Protein AF-A0A1Y3V188-F1 (afdb_monomer_lite)

Structure (mmCIF, N/CA/C/O backbone):
data_AF-A0A1Y3V188-F1
#
_entry.id   AF-A0A1Y3V188-F1
#
loop_
_atom_site.group_PDB
_atom_site.id
_atom_site.type_symbol
_atom_site.label_atom_id
_atom_site.label_alt_id
_atom_site.label_comp_id
_atom_site.label_asym_id
_atom_site.label_entity_id
_atom_site.label_seq_id
_atom_site.pdbx_PDB_ins_code
_atom_site.Cartn_x
_atom_site.Cartn_y
_atom_site.Cartn_z
_atom_site.occupancy
_atom_site.B_iso_or_equiv
_atom_site.auth_seq_id
_atom_site.auth_comp_id
_atom_site.auth_asym_id
_atom_site.auth_atom_id
_atom_site.pdbx_PDB_model_num
ATOM 1 N N . MET A 1 1 ? -2.896 -12.702 -16.740 1.00 54.28 1 MET A N 1
ATOM 2 C CA . MET A 1 1 ? -2.096 -11.737 -15.950 1.00 54.28 1 MET A CA 1
ATOM 3 C C . MET A 1 1 ? -1.126 -11.127 -16.933 1.00 54.28 1 MET A C 1
ATOM 5 O O . MET A 1 1 ? -0.083 -11.711 -17.222 1.00 54.28 1 MET A O 1
ATOM 9 N N . ASP A 1 2 ? -1.542 -10.020 -17.538 1.00 77.00 2 ASP A N 1
ATOM 10 C CA . ASP A 1 2 ? -0.917 -9.540 -18.773 1.00 77.00 2 ASP A CA 1
ATOM 11 C C . ASP A 1 2 ? 0.013 -8.357 -18.529 1.00 77.00 2 ASP A C 1
ATOM 13 O O . ASP A 1 2 ? 0.846 -8.073 -19.388 1.00 77.00 2 ASP A O 1
ATOM 17 N N . ARG A 1 3 ? 0.005 -7.764 -17.330 1.00 89.69 3 ARG A N 1
ATOM 18 C CA . ARG A 1 3 ? 0.963 -6.728 -16.926 1.00 89.69 3 ARG A CA 1
ATOM 19 C C . ARG A 1 3 ? 2.130 -7.296 -16.122 1.00 89.69 3 ARG A C 1
ATOM 21 O O . ARG A 1 3 ? 2.149 -8.475 -15.758 1.00 89.69 3 ARG A O 1
ATOM 28 N N . ILE A 1 4 ? 3.190 -6.510 -15.987 1.00 92.00 4 ILE A N 1
ATOM 29 C CA . ILE A 1 4 ? 4.394 -6.871 -15.233 1.00 92.00 4 ILE A CA 1
ATOM 30 C C . ILE A 1 4 ? 4.111 -6.672 -13.743 1.00 92.00 4 ILE A C 1
ATOM 32 O O . ILE A 1 4 ? 3.807 -5.561 -13.313 1.00 92.00 4 ILE A O 1
ATOM 36 N N . THR A 1 5 ? 4.260 -7.733 -12.953 1.00 90.56 5 THR A N 1
ATOM 37 C CA . THR A 1 5 ? 4.014 -7.711 -11.505 1.00 90.56 5 THR A CA 1
ATOM 38 C C . THR A 1 5 ? 5.143 -8.432 -10.786 1.00 90.56 5 THR A C 1
ATOM 40 O O . THR A 1 5 ? 5.505 -9.547 -11.151 1.00 90.56 5 THR A O 1
ATOM 43 N N . PHE A 1 6 ? 5.717 -7.777 -9.780 1.00 89.19 6 PHE A N 1
ATOM 44 C CA . PHE A 1 6 ? 6.753 -8.316 -8.913 1.00 89.19 6 PHE A CA 1
ATOM 45 C C . PHE A 1 6 ? 6.119 -8.926 -7.660 1.00 89.19 6 PHE A C 1
ATOM 47 O O . PHE A 1 6 ? 5.461 -8.231 -6.881 1.00 89.19 6 PHE A O 1
ATOM 54 N N . TYR A 1 7 ? 6.360 -10.219 -7.449 1.00 83.19 7 TYR A N 1
ATOM 55 C CA . TYR A 1 7 ? 5.901 -10.958 -6.270 1.00 83.19 7 TYR A CA 1
ATOM 56 C C . TYR A 1 7 ? 7.044 -11.195 -5.283 1.00 83.19 7 TYR A C 1
ATOM 58 O O . TYR A 1 7 ? 6.990 -10.734 -4.143 1.00 83.19 7 TYR A O 1
ATOM 66 N N . SER A 1 8 ? 8.100 -11.876 -5.728 1.00 85.38 8 SER A N 1
ATOM 67 C CA . SER A 1 8 ? 9.324 -12.102 -4.961 1.00 85.38 8 SER A CA 1
ATOM 68 C C . SER A 1 8 ? 10.513 -12.342 -5.900 1.00 85.38 8 SER A C 1
ATOM 70 O O . SER A 1 8 ? 10.345 -12.495 -7.111 1.00 85.38 8 SER A O 1
ATOM 72 N N . LYS A 1 9 ? 11.730 -12.375 -5.341 1.00 83.31 9 LYS A N 1
ATOM 73 C CA . LYS A 1 9 ? 12.944 -12.705 -6.107 1.00 83.31 9 LYS A CA 1
ATOM 74 C C . LYS A 1 9 ? 13.048 -14.192 -6.461 1.00 83.31 9 LYS A C 1
ATOM 76 O O . LYS A 1 9 ? 13.712 -14.519 -7.437 1.00 83.31 9 LYS A O 1
ATOM 81 N N . ASP A 1 10 ? 12.397 -15.049 -5.680 1.00 81.81 10 ASP A N 1
ATOM 82 C CA . ASP A 1 10 ? 12.477 -16.511 -5.787 1.00 81.81 10 ASP A CA 1
ATOM 83 C C . ASP A 1 10 ? 11.309 -17.100 -6.596 1.00 81.81 10 ASP A C 1
ATOM 85 O O . ASP A 1 10 ? 11.173 -18.316 -6.719 1.00 81.81 10 ASP A O 1
ATOM 89 N N . ASP A 1 11 ? 10.439 -16.243 -7.135 1.00 83.94 11 ASP A N 1
ATOM 90 C CA . ASP A 1 11 ? 9.281 -16.662 -7.911 1.00 83.94 11 ASP A CA 1
ATOM 91 C C . ASP A 1 11 ? 9.708 -17.250 -9.268 1.00 83.94 11 ASP A C 1
ATOM 93 O O . ASP A 1 11 ? 10.498 -16.666 -10.017 1.00 83.94 11 ASP A O 1
ATOM 97 N N . LEU A 1 12 ? 9.137 -18.402 -9.622 1.00 85.56 12 LEU A N 1
ATOM 98 C CA . LEU A 1 12 ? 9.406 -19.102 -10.878 1.00 85.56 12 LEU A CA 1
ATOM 99 C C . LEU A 1 12 ? 9.040 -18.256 -12.110 1.00 85.56 12 LEU A C 1
ATOM 101 O O . LEU A 1 12 ? 9.574 -18.487 -13.197 1.00 85.56 12 LEU A O 1
ATOM 105 N N . ILE A 1 13 ? 8.172 -17.248 -11.959 1.00 87.69 13 ILE A N 1
ATOM 106 C CA . ILE A 1 13 ? 7.767 -16.361 -13.057 1.00 87.69 13 ILE A CA 1
ATOM 107 C C . ILE A 1 13 ? 8.788 -15.255 -13.380 1.00 87.69 13 ILE A C 1
ATOM 109 O O . ILE A 1 13 ? 8.639 -14.567 -14.394 1.00 87.69 13 ILE A O 1
ATOM 113 N N . VAL A 1 14 ? 9.841 -15.073 -12.569 1.00 89.19 14 VAL A N 1
ATOM 114 C CA . VAL A 1 14 ? 10.821 -13.979 -12.729 1.00 89.19 14 VAL A CA 1
ATOM 115 C C . VAL A 1 14 ? 11.403 -13.931 -14.144 1.00 89.19 14 VAL A C 1
ATOM 117 O O . VAL A 1 14 ? 11.420 -12.863 -14.754 1.00 89.19 14 VAL A O 1
ATOM 120 N N . GLY A 1 15 ? 11.816 -15.071 -14.708 1.00 88.50 15 GLY A N 1
ATOM 121 C CA . GLY A 1 15 ? 12.370 -15.127 -16.067 1.00 88.50 15 GLY A CA 1
ATOM 122 C C . GLY A 1 15 ? 11.381 -14.667 -17.146 1.00 88.50 15 GLY A C 1
ATOM 123 O O . GLY A 1 15 ? 11.743 -13.884 -18.026 1.00 88.50 15 GLY A O 1
ATOM 124 N N . TYR A 1 16 ? 10.116 -15.089 -17.043 1.00 90.81 16 TYR A N 1
ATOM 125 C CA . TYR A 1 16 ? 9.043 -14.669 -17.951 1.00 90.81 16 TYR A CA 1
ATOM 126 C C . TYR A 1 16 ? 8.776 -13.160 -17.851 1.00 90.81 16 TYR A C 1
ATOM 128 O O . TYR A 1 16 ? 8.704 -12.467 -18.870 1.00 90.81 16 TYR A O 1
ATOM 136 N N . MET A 1 17 ? 8.707 -12.624 -16.627 1.00 93.56 17 MET A N 1
ATOM 137 C CA . MET A 1 17 ? 8.511 -11.189 -16.401 1.00 93.56 17 MET A CA 1
ATOM 138 C C . MET A 1 17 ? 9.687 -10.357 -16.915 1.00 93.56 17 MET A C 1
ATOM 140 O O . MET A 1 17 ? 9.464 -9.318 -17.530 1.00 93.56 17 MET A O 1
ATOM 144 N N . LEU A 1 18 ? 10.929 -10.822 -16.758 1.00 93.19 18 LEU A N 1
ATOM 145 C CA . LEU A 1 18 ? 12.109 -10.146 -17.303 1.00 93.19 18 LEU A CA 1
ATOM 146 C C . LEU A 1 18 ? 12.084 -10.055 -18.840 1.00 93.19 18 LEU A C 1
ATOM 148 O O . LEU A 1 18 ? 12.455 -9.020 -19.397 1.00 93.19 18 LEU A O 1
ATOM 152 N N . GLY A 1 19 ? 11.574 -11.080 -19.530 1.00 92.12 19 GLY A N 1
ATOM 153 C CA . GLY A 1 19 ? 11.326 -11.017 -20.976 1.00 92.12 19 GLY A CA 1
ATOM 154 C C . GLY A 1 19 ? 10.315 -9.927 -21.356 1.00 92.12 19 GLY A C 1
ATOM 155 O O . GLY A 1 19 ? 10.551 -9.138 -22.276 1.00 92.12 19 GLY A O 1
ATOM 156 N N . LYS A 1 20 ? 9.214 -9.810 -20.602 1.00 93.25 20 LYS A N 1
ATOM 157 C CA . LYS A 1 20 ? 8.217 -8.740 -20.794 1.00 93.25 20 LYS A CA 1
ATOM 158 C C . LYS A 1 20 ? 8.778 -7.353 -20.487 1.00 93.25 20 LYS A C 1
ATOM 160 O O . LYS A 1 20 ? 8.480 -6.399 -21.210 1.00 93.25 20 LYS A O 1
ATOM 165 N N . ILE A 1 21 ? 9.607 -7.239 -19.450 1.00 93.19 21 ILE A N 1
ATOM 166 C CA . ILE A 1 21 ? 10.324 -6.006 -19.108 1.00 93.19 21 ILE A CA 1
ATOM 167 C C . ILE A 1 21 ? 11.181 -5.563 -20.292 1.00 93.19 21 ILE A C 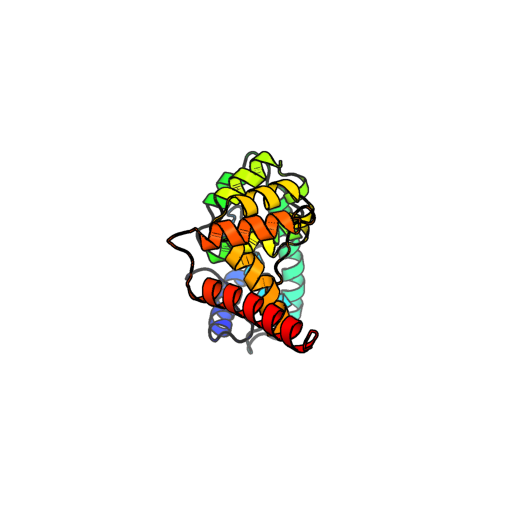1
ATOM 169 O O . ILE A 1 21 ? 11.115 -4.398 -20.679 1.00 93.19 21 ILE A O 1
ATOM 173 N N . GLU A 1 22 ? 11.936 -6.476 -20.910 1.00 92.00 22 GLU A N 1
ATOM 174 C CA . GLU A 1 22 ? 12.749 -6.150 -22.083 1.00 92.00 22 GLU A CA 1
ATOM 175 C C . GLU A 1 22 ? 11.901 -5.577 -23.227 1.00 92.00 22 GLU A C 1
ATOM 177 O O . GLU A 1 22 ? 12.209 -4.511 -23.768 1.00 92.00 22 GLU A O 1
ATOM 182 N N . ALA A 1 23 ? 10.807 -6.262 -23.573 1.00 90.69 23 ALA A N 1
ATOM 183 C CA . ALA A 1 23 ? 9.905 -5.845 -24.642 1.00 90.69 23 ALA A CA 1
ATOM 184 C C . ALA A 1 23 ? 9.264 -4.476 -24.361 1.00 90.69 23 ALA A C 1
ATOM 186 O O . ALA A 1 23 ? 9.149 -3.644 -25.263 1.00 90.69 23 ALA A O 1
ATOM 187 N N . THR A 1 24 ? 8.892 -4.223 -23.105 1.00 90.88 24 THR A N 1
ATOM 188 C CA . THR A 1 24 ? 8.295 -2.956 -22.665 1.00 90.88 24 THR A CA 1
ATOM 189 C C . THR A 1 24 ? 9.318 -1.825 -22.716 1.00 90.88 24 THR A C 1
ATOM 191 O O . THR A 1 24 ? 9.056 -0.765 -23.279 1.00 90.88 24 THR A O 1
ATOM 194 N N . LEU A 1 25 ? 10.533 -2.056 -22.213 1.00 88.25 25 LEU A N 1
ATOM 195 C CA . LEU A 1 25 ? 11.589 -1.045 -22.189 1.00 88.25 25 LEU A CA 1
ATOM 196 C C . LEU A 1 25 ? 12.129 -0.686 -23.575 1.00 88.25 25 LEU A C 1
ATOM 198 O O . LEU A 1 25 ? 12.603 0.442 -23.727 1.00 88.25 25 LEU A O 1
ATOM 202 N N . LYS A 1 26 ? 12.049 -1.596 -24.556 1.00 86.81 26 LYS A N 1
ATOM 203 C CA . LYS A 1 26 ? 12.354 -1.325 -25.974 1.00 86.81 26 LYS A CA 1
ATOM 204 C C . LYS A 1 26 ? 11.361 -0.345 -26.608 1.00 86.81 26 LYS A C 1
ATOM 206 O O . LYS A 1 26 ? 11.758 0.440 -27.459 1.00 86.81 26 LYS A O 1
ATOM 211 N N . LYS A 1 27 ? 10.093 -0.382 -26.187 1.00 86.00 27 LYS A N 1
ATOM 212 C CA . LYS A 1 27 ? 9.026 0.514 -26.671 1.00 86.00 27 LYS A CA 1
ATOM 213 C C . LYS A 1 27 ? 8.898 1.797 -25.850 1.00 86.00 27 LYS A C 1
ATOM 215 O O . LYS A 1 27 ? 8.326 2.769 -26.326 1.00 86.00 27 LYS A O 1
ATOM 220 N N . PHE A 1 28 ? 9.399 1.792 -24.616 1.00 85.88 28 PHE A N 1
ATOM 221 C CA . PHE A 1 28 ? 9.274 2.920 -23.704 1.00 85.88 28 PHE A CA 1
ATOM 222 C C . PHE A 1 28 ? 10.132 4.110 -24.142 1.00 85.88 28 PHE A C 1
ATOM 224 O O . PHE A 1 28 ? 11.368 4.061 -24.045 1.00 85.88 28 PHE A O 1
ATOM 231 N N . ASP A 1 29 ? 9.449 5.190 -24.516 1.00 83.56 29 ASP A N 1
ATOM 232 C CA . ASP A 1 29 ? 10.009 6.515 -24.745 1.00 83.56 29 ASP A CA 1
ATOM 233 C C . ASP A 1 29 ? 9.771 7.408 -23.520 1.00 83.56 29 ASP A C 1
ATOM 235 O O . ASP A 1 29 ? 8.654 7.563 -23.036 1.00 83.56 29 ASP A O 1
ATOM 239 N N . ILE A 1 30 ? 10.844 8.020 -23.024 1.00 76.88 30 ILE A N 1
ATOM 240 C CA . ILE A 1 30 ? 10.794 8.914 -21.868 1.00 76.88 30 ILE A CA 1
ATOM 241 C C . ILE A 1 30 ? 10.090 10.244 -22.171 1.00 76.88 30 ILE A C 1
ATOM 243 O O . ILE A 1 30 ? 9.612 10.905 -21.252 1.00 76.88 30 ILE A O 1
ATOM 247 N N . HIS A 1 31 ? 10.039 10.647 -23.441 1.00 78.12 31 HIS A N 1
ATOM 248 C CA . HIS A 1 31 ? 9.377 11.876 -23.869 1.00 78.12 31 HIS A CA 1
ATOM 249 C C . HIS A 1 31 ? 7.869 11.693 -24.063 1.00 78.12 31 HIS A C 1
ATOM 251 O O . HIS A 1 31 ? 7.141 12.682 -24.113 1.00 78.12 31 HIS A O 1
ATOM 257 N N . ASN A 1 32 ? 7.395 10.445 -24.102 1.00 83.50 32 ASN A N 1
ATOM 258 C CA . ASN A 1 32 ? 5.986 10.094 -24.204 1.00 83.50 32 ASN A CA 1
ATOM 259 C C . ASN A 1 32 ? 5.529 9.370 -22.929 1.00 83.50 32 ASN A C 1
ATOM 261 O O . ASN A 1 32 ? 5.405 8.146 -22.881 1.00 83.50 32 ASN A O 1
ATOM 265 N N . VAL A 1 33 ? 5.355 10.148 -21.861 1.00 83.31 33 VAL A N 1
ATOM 266 C CA . VAL A 1 33 ? 5.005 9.630 -20.534 1.00 83.31 33 VAL A CA 1
ATOM 267 C C . VAL A 1 33 ? 3.555 9.122 -20.515 1.00 83.31 33 VAL A C 1
ATOM 269 O O . VAL A 1 33 ? 2.664 9.863 -20.932 1.00 83.31 33 VAL A O 1
ATOM 272 N N . PRO A 1 34 ? 3.288 7.911 -19.986 1.00 85.69 34 PRO A N 1
ATOM 273 C CA . PRO A 1 34 ? 1.925 7.406 -19.848 1.00 85.69 34 PRO A CA 1
ATOM 274 C C . PRO A 1 34 ? 1.054 8.294 -18.954 1.00 85.69 34 PRO A C 1
ATOM 276 O O . PRO A 1 34 ? 1.512 8.818 -17.939 1.00 85.69 34 PRO A O 1
ATOM 279 N N . THR A 1 35 ? -0.225 8.413 -19.303 1.00 88.81 35 THR A N 1
ATOM 280 C CA . THR A 1 35 ? -1.246 9.073 -18.472 1.00 88.81 35 THR A CA 1
ATOM 281 C C . THR A 1 35 ? -2.150 8.075 -17.747 1.00 88.81 35 THR A C 1
ATOM 283 O O . THR A 1 35 ? -2.878 8.463 -16.834 1.00 88.81 35 THR A O 1
ATOM 286 N N . ASP A 1 36 ? -2.100 6.793 -18.116 1.00 94.31 36 ASP A N 1
ATOM 287 C CA . ASP A 1 36 ? -2.843 5.730 -17.444 1.00 94.31 36 ASP A CA 1
ATOM 288 C C . ASP A 1 36 ? -2.120 5.269 -16.169 1.00 94.31 36 ASP A C 1
ATOM 290 O O . ASP A 1 36 ? -0.924 4.971 -16.169 1.00 94.31 36 ASP A O 1
ATOM 294 N N . ILE A 1 37 ? -2.858 5.181 -15.060 1.00 96.50 37 ILE A N 1
ATOM 295 C CA . ILE A 1 37 ? -2.290 4.803 -13.761 1.00 96.50 37 ILE A CA 1
ATOM 296 C C . ILE A 1 37 ? -1.778 3.359 -13.724 1.00 96.50 37 ILE A C 1
ATOM 298 O O . ILE A 1 37 ? -0.811 3.086 -13.012 1.00 96.50 37 ILE A O 1
ATOM 302 N N . ASN A 1 38 ? -2.382 2.434 -14.474 1.00 96.25 38 ASN A N 1
ATOM 303 C CA . ASN A 1 38 ? -1.909 1.053 -14.529 1.00 96.25 38 ASN A CA 1
ATOM 304 C C . ASN A 1 38 ? -0.539 1.002 -15.208 1.00 96.25 38 ASN A C 1
ATOM 306 O O . ASN A 1 38 ? 0.345 0.317 -14.706 1.00 96.25 38 ASN A O 1
ATOM 310 N N . ASP A 1 39 ? -0.325 1.784 -16.268 1.00 94.75 39 ASP A N 1
ATOM 311 C CA . ASP A 1 39 ? 0.978 1.874 -16.938 1.00 94.75 39 ASP A CA 1
ATOM 312 C C . ASP A 1 39 ? 2.037 2.506 -16.018 1.00 94.75 39 ASP A C 1
ATOM 314 O O . ASP A 1 39 ? 3.176 2.042 -15.956 1.00 94.75 39 ASP A O 1
ATOM 318 N N . ILE A 1 40 ? 1.670 3.526 -15.233 1.00 96.31 40 ILE A N 1
ATOM 319 C CA . ILE A 1 40 ? 2.572 4.125 -14.234 1.00 96.31 40 ILE A CA 1
ATOM 320 C C . ILE A 1 40 ? 2.939 3.122 -13.131 1.00 96.31 40 ILE A C 1
ATOM 322 O O . ILE A 1 40 ? 4.104 3.041 -12.727 1.00 96.31 40 ILE A O 1
ATOM 326 N N . ILE A 1 41 ? 1.970 2.347 -12.638 1.00 97.00 41 ILE A N 1
ATOM 327 C CA . ILE A 1 41 ? 2.221 1.292 -11.651 1.00 97.00 41 ILE A CA 1
ATOM 328 C C . ILE A 1 41 ? 3.084 0.181 -12.265 1.00 97.00 41 ILE A C 1
ATOM 330 O O . ILE A 1 41 ? 4.009 -0.299 -11.612 1.00 97.00 41 ILE A O 1
ATOM 334 N N . GLU A 1 42 ? 2.856 -0.181 -13.525 1.00 95.62 42 GLU A N 1
ATOM 335 C CA . GLU A 1 42 ? 3.660 -1.168 -14.244 1.00 95.62 42 GLU A CA 1
ATOM 336 C C . GLU A 1 42 ? 5.118 -0.711 -14.385 1.00 95.62 42 GLU A C 1
ATOM 338 O O . GLU A 1 42 ? 6.037 -1.472 -14.082 1.00 95.62 42 GLU A O 1
ATOM 343 N N . LEU A 1 43 ? 5.363 0.561 -14.720 1.00 95.56 43 LEU A N 1
ATOM 344 C CA . LEU A 1 43 ? 6.714 1.136 -14.710 1.00 95.56 43 LEU A CA 1
ATOM 345 C C . LEU A 1 43 ? 7.386 1.019 -13.338 1.00 95.56 43 LEU A C 1
ATOM 347 O O . LEU A 1 43 ? 8.594 0.774 -13.253 1.00 95.56 43 LEU A O 1
ATOM 351 N N . TYR A 1 44 ? 6.620 1.175 -12.258 1.00 96.88 44 TYR A N 1
ATOM 352 C CA . TYR A 1 44 ? 7.142 0.954 -10.918 1.00 96.88 44 TYR A CA 1
ATOM 353 C C . TYR A 1 44 ? 7.493 -0.519 -10.677 1.00 96.88 44 TYR A C 1
ATOM 355 O O . TYR A 1 44 ? 8.567 -0.794 -10.150 1.00 96.88 44 TYR A O 1
ATOM 363 N N . GLN A 1 45 ? 6.663 -1.466 -11.120 1.00 95.69 45 GLN A N 1
ATOM 364 C CA . GLN A 1 45 ? 6.980 -2.896 -11.038 1.00 95.69 45 GLN A CA 1
ATOM 365 C C . GLN A 1 45 ? 8.280 -3.224 -11.781 1.00 95.69 45 GLN A C 1
ATOM 367 O O . GLN A 1 45 ? 9.165 -3.863 -11.217 1.00 95.69 45 GLN A O 1
ATOM 372 N N . ILE A 1 46 ? 8.465 -2.693 -12.994 1.00 95.00 46 ILE A N 1
ATOM 373 C CA . ILE A 1 46 ? 9.727 -2.807 -13.744 1.00 95.00 46 ILE A CA 1
ATOM 374 C C . ILE A 1 46 ? 10.907 -2.280 -12.917 1.00 95.00 46 ILE A C 1
ATOM 376 O O . ILE A 1 46 ? 11.954 -2.925 -12.828 1.00 95.00 46 ILE A O 1
ATOM 380 N N . LYS A 1 47 ? 10.743 -1.109 -12.291 1.00 95.38 47 LYS A N 1
ATOM 381 C CA . LYS A 1 47 ? 11.771 -0.517 -11.433 1.00 95.38 47 LYS A CA 1
ATOM 382 C C . LYS A 1 47 ? 12.136 -1.443 -10.268 1.00 95.38 47 LYS A C 1
ATOM 384 O O . LYS A 1 47 ? 13.321 -1.578 -9.979 1.00 95.38 47 LYS A O 1
ATOM 389 N N . VAL A 1 48 ? 11.158 -2.098 -9.637 1.00 94.94 48 VAL A N 1
ATOM 390 C CA . VAL A 1 48 ? 11.394 -3.038 -8.527 1.00 94.94 48 VAL A CA 1
ATOM 391 C C . VAL A 1 48 ? 12.282 -4.209 -8.965 1.00 94.94 48 VAL A C 1
ATOM 393 O O . VAL A 1 48 ? 13.222 -4.541 -8.247 1.00 94.94 48 VAL A O 1
ATOM 396 N N . TYR A 1 49 ? 12.072 -4.776 -10.159 1.00 95.06 49 TYR A N 1
ATOM 397 C CA . TYR A 1 49 ? 12.964 -5.811 -10.709 1.00 95.06 49 TYR A CA 1
ATOM 398 C C . TYR A 1 49 ? 14.406 -5.310 -10.882 1.00 95.06 49 TYR A C 1
ATOM 400 O O . TYR A 1 49 ? 15.351 -5.994 -10.489 1.00 95.06 49 TYR A O 1
ATOM 408 N N . ILE A 1 50 ? 14.577 -4.104 -11.436 1.00 93.62 50 ILE A N 1
ATOM 409 C CA . ILE A 1 50 ? 15.904 -3.511 -11.670 1.00 93.62 50 ILE A CA 1
ATOM 410 C C . ILE A 1 50 ? 16.611 -3.210 -10.339 1.00 93.62 50 ILE A C 1
ATOM 412 O O . ILE A 1 50 ? 17.790 -3.522 -10.183 1.00 93.62 50 ILE A O 1
ATOM 416 N N . ASP A 1 51 ? 15.904 -2.633 -9.365 1.00 93.25 51 ASP A N 1
ATOM 417 C CA . ASP A 1 51 ? 16.444 -2.343 -8.030 1.00 93.25 51 ASP A CA 1
ATOM 418 C C . ASP A 1 51 ? 16.810 -3.621 -7.260 1.00 93.25 51 ASP A C 1
ATOM 420 O O . ASP A 1 51 ? 17.718 -3.613 -6.431 1.00 93.25 51 ASP A O 1
ATOM 424 N N . ALA A 1 52 ? 16.102 -4.722 -7.526 1.00 92.81 52 ALA A N 1
ATOM 425 C CA . ALA A 1 52 ? 16.364 -6.029 -6.940 1.00 92.81 52 ALA A CA 1
ATOM 426 C C . ALA A 1 52 ? 17.579 -6.752 -7.550 1.00 92.81 52 ALA A C 1
ATOM 428 O O . ALA A 1 52 ? 17.900 -7.844 -7.069 1.00 92.81 52 ALA A O 1
ATOM 429 N N . ASP A 1 53 ? 18.232 -6.148 -8.552 1.00 92.81 53 ASP A N 1
ATOM 430 C CA . ASP A 1 53 ? 19.315 -6.709 -9.363 1.00 92.81 53 ASP A CA 1
ATOM 431 C C . ASP A 1 53 ? 18.929 -8.000 -10.113 1.00 92.81 53 ASP A C 1
ATOM 433 O O . ASP A 1 53 ? 19.750 -8.894 -10.322 1.00 92.81 53 ASP A O 1
ATOM 437 N N . LEU A 1 54 ? 17.668 -8.082 -10.556 1.00 92.69 54 LEU A N 1
ATOM 438 C CA . LEU A 1 54 ? 17.163 -9.179 -11.382 1.00 92.69 54 LEU A CA 1
ATOM 439 C C . LEU A 1 54 ? 17.324 -8.849 -12.868 1.00 92.69 54 LEU A C 1
ATOM 441 O O . LEU A 1 54 ? 16.798 -7.849 -13.358 1.00 92.69 54 LEU A O 1
ATOM 445 N N . TYR A 1 55 ? 18.032 -9.712 -13.596 1.00 92.19 55 TYR A N 1
ATOM 446 C CA . TYR A 1 55 ? 18.388 -9.489 -14.996 1.00 92.19 55 TYR A CA 1
ATOM 447 C C . TYR A 1 55 ? 18.330 -10.786 -15.800 1.00 92.19 55 TYR A C 1
ATOM 449 O O . TYR A 1 55 ? 18.604 -11.864 -15.270 1.00 92.19 55 TYR A O 1
ATOM 457 N N . LEU A 1 56 ? 18.030 -10.683 -17.100 1.00 91.88 56 LEU A N 1
ATOM 458 C CA . LEU A 1 56 ? 18.202 -11.818 -18.006 1.00 91.88 56 LEU A CA 1
ATOM 459 C C . LEU A 1 56 ? 19.694 -12.171 -18.127 1.00 91.88 56 LEU A C 1
ATOM 461 O O . LEU A 1 56 ? 20.528 -11.261 -18.193 1.00 91.88 56 LEU A O 1
ATOM 465 N N . PRO A 1 57 ? 20.049 -13.464 -18.244 1.00 89.88 57 PRO A N 1
ATOM 466 C CA . PRO A 1 57 ? 21.430 -13.877 -18.496 1.00 89.88 57 PRO A CA 1
ATOM 467 C C . PRO A 1 57 ? 22.034 -13.239 -19.756 1.00 89.88 57 PRO A C 1
ATOM 469 O O . PRO A 1 57 ? 23.231 -12.976 -19.797 1.00 89.88 57 PRO A O 1
ATOM 472 N N . SER A 1 58 ? 21.200 -12.937 -20.757 1.00 91.38 58 SER A N 1
ATOM 473 C CA . SER A 1 58 ? 21.592 -12.283 -22.011 1.00 91.38 58 SER A CA 1
ATOM 474 C C . SER A 1 58 ? 21.949 -10.798 -21.868 1.00 91.38 58 SER A C 1
ATOM 476 O O . SER A 1 58 ? 22.537 -10.225 -22.783 1.00 91.38 58 SER A O 1
ATOM 478 N N . TRP A 1 59 ? 21.604 -10.142 -20.756 1.00 92.50 59 TRP A N 1
ATOM 479 C CA . TRP A 1 59 ? 21.878 -8.716 -20.573 1.00 92.50 59 TRP A CA 1
ATOM 480 C C . TRP A 1 59 ? 23.324 -8.477 -20.147 1.00 92.50 59 TRP A C 1
ATOM 482 O O . TRP A 1 59 ? 23.731 -8.869 -19.047 1.00 92.50 59 TRP A O 1
ATOM 492 N N . SER A 1 60 ? 24.069 -7.763 -20.996 1.00 94.06 60 SER A N 1
ATOM 493 C CA . SER A 1 60 ? 25.444 -7.330 -20.728 1.00 94.06 60 SER A CA 1
ATOM 494 C C . SER A 1 60 ? 25.533 -6.382 -19.528 1.00 94.06 60 SER A C 1
ATOM 496 O O . SER A 1 60 ? 24.555 -5.732 -19.151 1.00 94.06 60 SER A O 1
ATOM 498 N N . GLU A 1 61 ? 26.722 -6.242 -18.938 1.00 93.75 61 GLU A N 1
ATOM 499 C CA . GLU A 1 61 ? 26.943 -5.282 -17.848 1.00 93.75 61 GLU A CA 1
ATOM 500 C C . GLU A 1 61 ? 26.599 -3.842 -18.244 1.00 93.75 61 GLU A C 1
ATOM 502 O O . GLU A 1 61 ? 26.018 -3.101 -17.451 1.00 93.75 61 GLU A O 1
ATOM 507 N N . GLU A 1 62 ? 26.921 -3.446 -19.476 1.00 94.12 62 GLU A N 1
ATOM 508 C CA . GLU A 1 62 ? 26.566 -2.134 -20.018 1.00 94.12 62 GLU A CA 1
ATOM 509 C C . GLU A 1 62 ? 25.045 -1.946 -20.071 1.00 94.12 62 GLU A C 1
ATOM 511 O O . GLU A 1 62 ? 24.525 -0.926 -19.614 1.00 94.12 62 GLU A O 1
ATOM 516 N N . THR A 1 63 ? 24.314 -2.971 -20.522 1.00 92.50 63 THR A N 1
ATOM 517 C CA . THR A 1 63 ? 22.844 -2.972 -20.521 1.00 92.50 63 THR A CA 1
ATOM 518 C C . THR A 1 63 ? 22.310 -2.776 -19.105 1.00 92.50 63 THR A C 1
ATOM 520 O O . THR A 1 63 ? 21.480 -1.898 -18.873 1.00 92.50 63 THR A O 1
ATOM 523 N N . ARG A 1 64 ? 22.831 -3.524 -18.125 1.00 93.44 64 ARG A N 1
ATOM 524 C CA . ARG A 1 64 ? 22.420 -3.412 -16.714 1.00 93.44 64 ARG A CA 1
ATOM 525 C C . ARG A 1 64 ? 22.698 -2.016 -16.146 1.00 93.44 64 ARG A C 1
ATOM 527 O O . ARG A 1 64 ? 21.840 -1.449 -15.469 1.00 93.44 64 ARG A O 1
ATOM 534 N N . LYS A 1 65 ? 23.854 -1.416 -16.458 1.00 93.44 65 LYS A N 1
ATOM 535 C CA . LYS A 1 65 ? 24.184 -0.031 -16.066 1.00 93.44 65 LYS A CA 1
ATOM 536 C C . LYS A 1 65 ? 23.189 0.971 -16.661 1.00 93.44 65 LYS A C 1
ATOM 538 O O . LYS A 1 65 ? 22.653 1.806 -15.929 1.00 93.44 65 LYS A O 1
ATOM 543 N N . ASN A 1 66 ? 22.874 0.844 -17.950 1.00 91.19 66 ASN A N 1
ATOM 544 C CA . ASN A 1 66 ? 21.894 1.694 -18.629 1.00 91.19 66 ASN A CA 1
ATOM 545 C C . ASN A 1 66 ? 20.484 1.539 -18.037 1.00 91.19 66 ASN A C 1
ATOM 547 O O . ASN A 1 66 ? 19.786 2.536 -17.834 1.00 91.19 66 ASN A O 1
ATOM 551 N N . LEU A 1 67 ? 20.084 0.317 -17.675 1.00 92.12 67 LEU A N 1
ATOM 552 C CA . LEU A 1 67 ? 18.815 0.047 -16.996 1.00 92.12 67 LEU A CA 1
ATOM 553 C C . LEU A 1 67 ? 18.733 0.725 -15.627 1.00 92.12 67 LEU A C 1
ATOM 555 O O . LEU A 1 67 ? 17.717 1.351 -15.332 1.00 92.12 67 LEU A O 1
ATOM 559 N N . LYS A 1 68 ? 19.803 0.699 -14.821 1.00 92.81 68 LYS A N 1
ATOM 560 C CA . LYS A 1 68 ? 19.842 1.425 -13.537 1.00 92.81 68 LYS A CA 1
ATOM 561 C C . LYS A 1 68 ? 19.691 2.938 -13.719 1.00 92.81 68 LYS A C 1
ATOM 563 O O . LYS A 1 68 ? 19.016 3.592 -12.924 1.00 92.81 68 LYS A O 1
ATOM 568 N N . ILE A 1 69 ? 20.274 3.513 -14.773 1.00 91.81 69 ILE A N 1
ATOM 569 C CA . ILE A 1 69 ? 20.081 4.935 -15.110 1.00 91.81 69 ILE A CA 1
ATOM 570 C C . ILE A 1 69 ? 18.623 5.191 -15.523 1.00 91.81 69 ILE A C 1
ATOM 572 O O . ILE A 1 69 ? 18.004 6.143 -15.042 1.00 91.81 69 ILE A O 1
ATOM 576 N N . LYS A 1 70 ? 18.047 4.324 -16.367 1.00 90.75 70 LYS A N 1
ATOM 577 C CA . LYS A 1 70 ? 16.647 4.413 -16.811 1.00 90.75 70 LYS A CA 1
ATOM 578 C C . LYS A 1 70 ? 15.668 4.282 -15.636 1.00 90.75 70 LYS A C 1
ATOM 580 O O . LYS A 1 70 ? 14.730 5.068 -15.557 1.00 90.75 70 LYS A O 1
ATOM 585 N N . ALA A 1 71 ? 15.935 3.401 -14.672 1.00 92.38 71 ALA A N 1
ATOM 586 C CA . ALA A 1 71 ? 15.142 3.225 -13.453 1.00 92.38 71 ALA A CA 1
ATOM 587 C C . ALA A 1 71 ? 15.046 4.507 -12.603 1.00 92.38 71 ALA A C 1
ATOM 589 O O . ALA A 1 71 ? 13.985 4.807 -12.053 1.00 92.38 71 ALA A O 1
ATOM 590 N N . LYS A 1 72 ? 16.119 5.311 -12.534 1.00 92.81 72 LYS A N 1
ATOM 591 C CA . LYS A 1 72 ? 16.078 6.627 -11.865 1.00 92.81 72 LYS A CA 1
ATOM 592 C C . LYS A 1 72 ? 15.147 7.601 -12.587 1.00 92.81 72 LYS A C 1
ATOM 594 O O . LYS A 1 72 ? 14.385 8.308 -11.939 1.00 92.81 72 LYS A O 1
ATOM 599 N N . LYS A 1 73 ? 15.177 7.614 -13.920 1.00 92.38 73 LYS A N 1
ATOM 600 C CA . LYS A 1 73 ? 14.295 8.467 -14.729 1.00 92.38 73 LYS A CA 1
ATOM 601 C C . LYS A 1 73 ? 12.827 8.030 -14.638 1.00 92.38 73 LYS A C 1
ATOM 603 O O . LYS A 1 73 ? 11.949 8.872 -14.481 1.00 92.38 73 LYS A O 1
ATOM 608 N N . ILE A 1 74 ? 12.578 6.719 -14.654 1.00 93.75 74 ILE A N 1
ATOM 609 C CA . ILE A 1 74 ? 11.257 6.125 -14.405 1.00 93.75 74 ILE A CA 1
ATOM 610 C C . ILE A 1 74 ? 10.717 6.575 -13.043 1.00 93.75 74 ILE A C 1
ATOM 612 O O . ILE A 1 74 ? 9.567 6.989 -12.947 1.00 93.75 74 ILE A O 1
ATOM 616 N N . TRP A 1 75 ? 11.551 6.574 -11.998 1.00 96.06 75 TRP A N 1
ATOM 617 C CA . TRP A 1 75 ? 11.141 7.062 -10.680 1.00 96.06 75 TRP A CA 1
ATOM 618 C C . TRP A 1 75 ? 10.672 8.519 -10.697 1.00 96.06 75 TRP A C 1
ATOM 620 O O . TRP A 1 75 ? 9.639 8.836 -10.106 1.00 96.06 75 TRP A O 1
ATOM 630 N N . SER A 1 76 ? 11.402 9.397 -11.393 1.00 94.75 76 SER A N 1
ATOM 631 C CA . SER A 1 76 ? 11.002 10.796 -11.557 1.00 94.75 76 SER A CA 1
ATOM 632 C C . SER A 1 76 ? 9.641 10.917 -12.241 1.00 94.75 76 SER A C 1
ATOM 634 O O . SER A 1 76 ? 8.799 11.666 -11.759 1.00 94.75 76 SER A O 1
ATOM 636 N N . ILE A 1 77 ? 9.397 10.142 -13.301 1.00 94.88 77 ILE A N 1
ATOM 637 C CA . ILE A 1 77 ? 8.105 10.097 -14.001 1.00 94.88 77 ILE A CA 1
ATOM 638 C C . ILE A 1 77 ? 6.975 9.661 -13.065 1.00 94.88 77 ILE A C 1
ATOM 640 O O . ILE A 1 77 ? 5.958 10.346 -12.978 1.00 94.88 77 ILE A O 1
ATOM 644 N N . ILE A 1 78 ? 7.174 8.571 -12.319 1.00 96.88 78 ILE A N 1
ATOM 645 C CA . ILE A 1 78 ? 6.179 8.056 -11.370 1.00 96.88 78 ILE A CA 1
ATOM 646 C C . ILE A 1 78 ? 5.840 9.127 -10.328 1.00 96.88 78 ILE A C 1
ATOM 648 O O . ILE A 1 78 ? 4.670 9.415 -10.090 1.00 96.88 78 ILE A O 1
ATOM 652 N N . CYS A 1 79 ? 6.854 9.766 -9.738 1.00 97.19 79 CYS A N 1
ATOM 653 C CA . CYS A 1 79 ? 6.638 10.822 -8.750 1.00 97.19 79 CYS A CA 1
ATOM 654 C C . CYS A 1 79 ? 5.929 12.042 -9.340 1.00 97.19 79 CYS A C 1
ATOM 656 O O . CYS A 1 79 ? 5.081 12.624 -8.669 1.00 97.19 79 CYS A O 1
ATOM 658 N N . LEU A 1 80 ? 6.274 12.450 -10.564 1.00 95.81 80 LEU A N 1
ATOM 659 C CA . LEU A 1 80 ? 5.610 13.560 -11.244 1.00 95.81 80 LEU A CA 1
ATOM 660 C C . LEU A 1 80 ? 4.130 13.250 -11.465 1.00 95.81 80 LEU A C 1
ATOM 662 O O . LEU A 1 80 ? 3.297 14.062 -11.076 1.00 95.81 80 LEU A O 1
ATOM 666 N N . PHE A 1 81 ? 3.806 12.058 -11.973 1.00 97.25 81 PHE A N 1
ATOM 667 C CA . PHE A 1 81 ? 2.425 11.613 -12.142 1.00 97.25 81 PHE A CA 1
ATOM 668 C C . PHE A 1 81 ? 1.666 11.599 -10.810 1.00 97.25 81 PHE A C 1
ATOM 670 O O . PHE A 1 81 ? 0.634 12.252 -10.681 1.00 97.25 81 PHE A O 1
ATOM 677 N N . PHE A 1 82 ? 2.199 10.932 -9.782 1.00 97.69 82 PHE A N 1
ATOM 678 C CA . PHE A 1 82 ? 1.543 10.847 -8.472 1.00 97.69 82 PHE A CA 1
ATOM 679 C C . PHE A 1 82 ? 1.377 12.221 -7.802 1.00 97.69 82 PHE A C 1
ATOM 681 O O . PHE A 1 82 ? 0.434 12.424 -7.040 1.00 97.69 82 PHE A O 1
ATOM 688 N N . ASN A 1 83 ? 2.241 13.194 -8.103 1.00 95.75 83 ASN A N 1
ATOM 689 C CA . ASN A 1 83 ? 2.091 14.567 -7.620 1.00 95.75 83 ASN A CA 1
ATOM 690 C C . ASN A 1 83 ? 0.957 15.350 -8.299 1.00 95.75 83 ASN A C 1
ATOM 692 O O . ASN A 1 83 ? 0.552 16.376 -7.756 1.00 95.75 83 ASN A O 1
ATOM 696 N N . THR A 1 84 ? 0.431 14.878 -9.434 1.00 96.19 84 THR A N 1
ATOM 697 C CA . THR A 1 84 ? -0.780 15.441 -10.060 1.00 96.19 84 THR A CA 1
ATOM 698 C C . THR A 1 84 ? -2.074 14.974 -9.389 1.00 96.19 84 THR A C 1
ATOM 700 O O . THR A 1 84 ? -3.141 15.535 -9.650 1.00 96.19 84 THR A O 1
ATOM 703 N N . LEU A 1 85 ? -1.999 13.962 -8.514 1.00 97.50 85 LEU A N 1
ATOM 704 C CA . LEU A 1 85 ? -3.164 13.470 -7.790 1.00 97.50 85 LEU A CA 1
ATOM 705 C C . LEU A 1 85 ? -3.649 14.522 -6.789 1.00 97.50 85 LEU A C 1
ATOM 707 O O . LEU A 1 85 ? -2.879 15.047 -5.981 1.00 97.50 85 LEU A O 1
ATOM 711 N N . SER A 1 86 ? -4.944 14.805 -6.834 1.00 97.69 86 SER A N 1
ATOM 712 C CA . SER A 1 86 ? -5.634 15.779 -5.994 1.00 97.69 86 SER A CA 1
ATOM 713 C C . SER A 1 86 ? -6.913 15.178 -5.418 1.00 97.69 86 SER A C 1
ATOM 715 O O . SER A 1 86 ? -7.320 14.072 -5.781 1.00 97.69 86 SER A O 1
ATOM 717 N N . ASN A 1 87 ? -7.587 15.928 -4.544 1.00 98.06 87 ASN A N 1
ATOM 718 C CA . ASN A 1 87 ? -8.898 15.533 -4.033 1.00 98.06 87 ASN A CA 1
ATOM 719 C C . ASN A 1 87 ? -9.947 15.344 -5.140 1.00 98.06 87 ASN A C 1
ATOM 721 O O . ASN A 1 87 ? -10.931 14.653 -4.892 1.00 98.06 87 ASN A O 1
ATOM 725 N N . ASP A 1 88 ? -9.750 15.912 -6.331 1.00 97.81 88 ASP A N 1
ATOM 726 C CA . ASP A 1 88 ? -10.741 15.890 -7.412 1.00 97.81 88 ASP A CA 1
ATOM 727 C C . ASP A 1 88 ? -10.614 14.649 -8.299 1.00 97.81 88 ASP A C 1
ATOM 729 O O . ASP A 1 88 ? -11.611 14.137 -8.801 1.00 97.81 88 ASP A O 1
ATOM 733 N N . ASN A 1 89 ? -9.392 14.143 -8.491 1.00 97.25 89 ASN A N 1
ATOM 734 C CA . ASN A 1 89 ? -9.113 13.096 -9.479 1.00 97.25 89 ASN A CA 1
ATOM 735 C C . ASN A 1 89 ? -8.703 11.746 -8.867 1.00 97.25 89 ASN A C 1
ATOM 737 O O . ASN A 1 89 ? -8.833 10.715 -9.529 1.00 97.25 89 ASN A O 1
ATOM 741 N N . ILE A 1 90 ? -8.236 11.720 -7.613 1.00 97.81 90 ILE A N 1
ATOM 742 C CA . ILE A 1 90 ? -7.596 10.531 -7.040 1.00 97.81 90 ILE A CA 1
ATOM 743 C C . ILE A 1 90 ? -8.529 9.323 -6.966 1.00 97.81 90 ILE A C 1
ATOM 745 O O . ILE A 1 90 ? -8.098 8.190 -7.164 1.00 97.81 90 ILE A O 1
ATOM 749 N N . GLU A 1 91 ? -9.816 9.553 -6.713 1.00 96.38 91 GLU A N 1
ATOM 750 C CA . GLU A 1 91 ? -10.799 8.478 -6.636 1.00 96.38 91 GLU A CA 1
ATOM 751 C C . GLU A 1 91 ? -11.035 7.827 -8.001 1.00 96.38 91 GLU A C 1
ATOM 753 O O . GLU A 1 91 ? -11.106 6.602 -8.087 1.00 96.38 91 GLU A O 1
ATOM 758 N N . ALA A 1 92 ? -11.108 8.628 -9.068 1.00 96.69 92 ALA A N 1
ATOM 759 C CA . ALA A 1 92 ? -11.267 8.117 -10.424 1.00 96.69 92 ALA A CA 1
ATOM 760 C C . ALA A 1 92 ? -10.068 7.243 -10.818 1.00 96.69 92 ALA A C 1
ATOM 762 O O . ALA A 1 92 ? -10.255 6.114 -11.271 1.00 96.69 92 ALA A O 1
ATOM 763 N N . TYR A 1 93 ? -8.851 7.718 -10.541 1.00 97.50 93 TYR A N 1
ATOM 764 C CA . TYR A 1 93 ? -7.633 6.944 -10.767 1.00 97.50 93 TYR A CA 1
ATOM 765 C C . TYR A 1 93 ? -7.584 5.664 -9.930 1.00 97.50 93 TYR A C 1
ATOM 767 O O . TYR A 1 93 ? -7.268 4.601 -10.449 1.00 97.50 93 TYR A O 1
ATOM 775 N N . TYR A 1 94 ? -7.920 5.723 -8.640 1.00 96.75 94 TYR A N 1
ATOM 776 C CA . TYR A 1 94 ? -7.900 4.528 -7.796 1.00 96.75 94 TYR A CA 1
ATOM 777 C C . TYR A 1 94 ? -8.907 3.465 -8.267 1.00 96.75 94 TYR A C 1
ATOM 779 O O . TYR A 1 94 ? -8.618 2.265 -8.236 1.00 96.75 94 TYR A O 1
ATOM 787 N N . LYS A 1 95 ? -10.080 3.897 -8.747 1.00 95.19 95 LYS A N 1
ATOM 788 C CA . LYS A 1 95 ? -11.108 3.018 -9.320 1.00 95.19 95 LYS A CA 1
ATOM 789 C C . LYS A 1 95 ? -10.699 2.411 -10.662 1.00 95.19 95 LYS A C 1
ATOM 791 O O . LYS A 1 95 ? -11.088 1.278 -10.925 1.00 95.19 95 LYS A O 1
ATOM 796 N N . SER A 1 96 ? -9.915 3.117 -11.479 1.00 95.94 96 SER A N 1
ATOM 797 C CA . SER A 1 96 ? -9.447 2.621 -12.781 1.00 95.94 96 SER A CA 1
ATOM 798 C C . SER A 1 96 ? -8.283 1.625 -12.686 1.00 95.94 96 SER A C 1
ATOM 800 O O . SER A 1 96 ? -7.859 1.082 -13.708 1.00 95.94 96 SER A O 1
ATOM 802 N N . ILE A 1 97 ? -7.754 1.370 -11.482 1.00 95.69 97 ILE A N 1
ATOM 803 C CA . ILE A 1 97 ? -6.755 0.320 -11.266 1.00 95.69 97 ILE A CA 1
ATOM 804 C C . ILE A 1 97 ? -7.421 -1.043 -11.453 1.00 95.69 97 ILE A C 1
ATOM 806 O O . ILE A 1 97 ? -8.261 -1.465 -10.652 1.00 95.69 97 ILE A O 1
ATOM 810 N N . SER A 1 98 ? -7.003 -1.719 -12.518 1.00 89.56 98 SER A N 1
ATOM 811 C CA . SER A 1 98 ? -7.577 -2.978 -12.993 1.00 89.56 98 SER A CA 1
ATOM 812 C C . SER A 1 98 ? -7.142 -4.186 -12.161 1.00 89.56 98 SER A C 1
ATOM 814 O O . SER A 1 98 ? -7.961 -5.046 -11.843 1.00 89.56 98 SER A O 1
ATOM 816 N N . GLU A 1 99 ? -5.868 -4.242 -11.768 1.00 88.25 99 GLU A N 1
ATOM 817 C CA . GLU A 1 99 ? -5.310 -5.379 -11.039 1.00 88.25 99 GLU A CA 1
ATOM 818 C C . GLU A 1 99 ? -5.382 -5.182 -9.523 1.00 88.25 99 GLU A C 1
ATOM 820 O O . GLU A 1 99 ? -5.042 -4.131 -8.973 1.00 88.25 99 GLU A O 1
ATOM 825 N N . TYR A 1 100 ? -5.783 -6.236 -8.816 1.00 85.88 100 TYR A N 1
ATOM 826 C CA . TYR A 1 100 ? -5.874 -6.217 -7.359 1.00 85.88 100 TYR A CA 1
ATOM 827 C C . TYR A 1 100 ? -4.517 -5.952 -6.692 1.00 85.88 100 TYR A C 1
ATOM 829 O O . TYR A 1 100 ? -4.418 -5.106 -5.801 1.00 85.88 100 TYR A O 1
ATOM 837 N N . ASP A 1 101 ? -3.456 -6.601 -7.181 1.00 87.31 101 ASP A N 1
ATOM 838 C CA . ASP A 1 101 ? -2.092 -6.394 -6.687 1.00 87.31 101 ASP A CA 1
ATOM 839 C C . ASP A 1 101 ? -1.620 -4.951 -6.897 1.00 87.31 101 ASP A C 1
ATOM 841 O O . ASP A 1 101 ? -0.914 -4.393 -6.053 1.00 87.31 101 ASP A O 1
ATOM 845 N N . TYR A 1 102 ? -2.067 -4.296 -7.970 1.00 94.19 102 TYR A N 1
ATOM 846 C CA . TYR A 1 102 ? -1.714 -2.907 -8.255 1.00 94.19 102 TYR A CA 1
ATOM 847 C C . TYR A 1 102 ? -2.350 -1.934 -7.262 1.00 94.19 102 TYR A C 1
ATOM 849 O O . TYR A 1 102 ? -1.747 -0.908 -6.954 1.00 94.19 102 TYR A O 1
ATOM 857 N N . LYS A 1 103 ? -3.504 -2.261 -6.664 1.00 93.31 103 LYS A N 1
ATOM 858 C CA . LYS A 1 103 ? -4.076 -1.438 -5.583 1.00 93.31 103 LYS A CA 1
ATOM 859 C C . LYS A 1 103 ? -3.193 -1.428 -4.338 1.00 93.31 103 LYS A C 1
ATOM 861 O O . LYS A 1 103 ? -3.087 -0.399 -3.674 1.00 93.31 103 LYS A O 1
ATOM 866 N N . ARG A 1 104 ? -2.498 -2.530 -4.035 1.00 92.44 104 ARG A N 1
ATOM 867 C CA . ARG A 1 104 ? -1.489 -2.551 -2.962 1.00 92.44 104 ARG A CA 1
ATOM 868 C C . ARG A 1 104 ? -0.311 -1.637 -3.303 1.00 92.44 104 ARG A C 1
ATOM 870 O O . ARG A 1 104 ? 0.129 -0.856 -2.462 1.00 92.44 104 ARG A O 1
ATOM 877 N N . VAL A 1 105 ? 0.161 -1.709 -4.543 1.00 95.62 105 VAL A N 1
ATOM 878 C CA . VAL A 1 105 ? 1.283 -0.901 -5.045 1.00 95.62 105 VAL A CA 1
ATOM 879 C C . VAL A 1 105 ? 0.935 0.587 -5.083 1.00 95.62 105 VAL A C 1
ATOM 881 O O . VAL A 1 105 ? 1.778 1.428 -4.776 1.00 95.62 105 VAL A O 1
ATOM 884 N N . PHE A 1 106 ? -0.317 0.931 -5.385 1.00 97.62 106 PHE A N 1
ATOM 885 C CA . PHE A 1 106 ? -0.807 2.302 -5.321 1.00 97.62 106 PHE A CA 1
ATOM 886 C C . PHE A 1 106 ? -0.551 2.932 -3.953 1.00 97.62 106 PHE A C 1
ATOM 888 O O . PHE A 1 106 ? -0.013 4.033 -3.894 1.00 97.62 106 PHE A O 1
ATOM 895 N N . TRP A 1 107 ? -0.869 2.238 -2.857 1.00 97.69 107 TRP A N 1
ATOM 896 C CA . TRP A 1 107 ? -0.636 2.761 -1.507 1.00 97.69 107 TRP A CA 1
ATOM 897 C C . TRP A 1 107 ? 0.854 2.921 -1.186 1.00 97.69 107 TRP A C 1
ATOM 899 O O . TRP A 1 107 ? 1.246 3.881 -0.519 1.00 97.69 107 TRP A O 1
ATOM 909 N N . GLU A 1 108 ? 1.701 2.035 -1.710 1.00 96.62 108 GLU A N 1
ATOM 910 C CA . GLU A 1 108 ? 3.154 2.183 -1.618 1.00 96.62 108 GLU A CA 1
ATOM 911 C C . GLU A 1 108 ? 3.640 3.450 -2.337 1.00 96.62 108 GLU A C 1
ATOM 913 O O . GLU A 1 108 ? 4.382 4.246 -1.759 1.00 96.62 108 GLU A O 1
ATOM 918 N N . LEU A 1 109 ? 3.185 3.688 -3.567 1.00 98.12 109 LEU A N 1
ATOM 919 C CA . LEU A 1 109 ? 3.534 4.883 -4.338 1.00 98.12 109 LEU A CA 1
ATOM 920 C C . LEU A 1 109 ? 2.946 6.160 -3.729 1.00 98.12 109 LEU A C 1
ATOM 922 O O . LEU A 1 109 ? 3.651 7.158 -3.590 1.00 98.12 109 LEU A O 1
ATOM 926 N N . PHE A 1 110 ? 1.701 6.114 -3.262 1.00 98.25 110 PHE A N 1
ATOM 927 C CA . PHE A 1 110 ? 1.040 7.194 -2.532 1.00 98.25 110 PHE A CA 1
ATOM 928 C C . PHE A 1 110 ? 1.864 7.641 -1.313 1.00 98.25 110 PHE A C 1
ATOM 930 O O . PHE A 1 110 ? 2.036 8.838 -1.066 1.00 98.25 11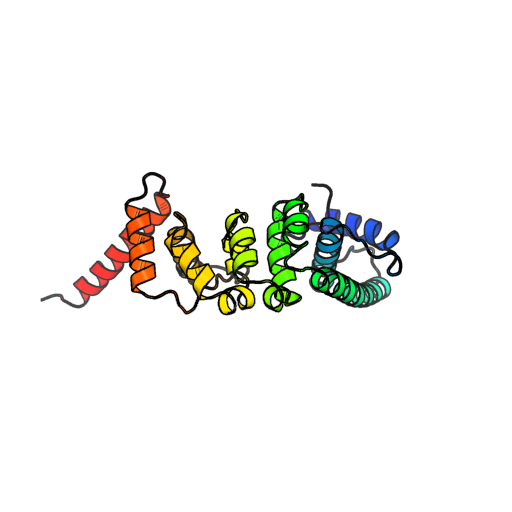0 PHE A O 1
ATOM 937 N N . SER A 1 111 ? 2.440 6.679 -0.587 1.00 97.75 111 SER A N 1
ATOM 938 C CA . SER A 1 111 ? 3.360 6.913 0.529 1.00 97.75 111 SER A CA 1
ATOM 939 C C . SER A 1 111 ? 4.713 7.466 0.062 1.00 97.75 111 SER A C 1
ATOM 941 O O . SER A 1 111 ? 5.144 8.532 0.516 1.00 97.75 111 SER A O 1
ATOM 943 N N . LYS A 1 112 ? 5.392 6.776 -0.867 1.00 97.44 112 LYS A N 1
ATOM 944 C CA . LYS A 1 112 ? 6.755 7.121 -1.312 1.00 97.44 112 LYS A CA 1
ATOM 945 C C . LYS A 1 112 ? 6.823 8.476 -2.023 1.00 97.44 112 LYS A C 1
ATOM 947 O O . LYS A 1 112 ? 7.786 9.215 -1.823 1.00 97.44 112 LYS A O 1
ATOM 952 N N . CYS A 1 113 ? 5.792 8.831 -2.786 1.00 97.81 113 CYS A N 1
ATOM 953 C CA . CYS A 1 113 ? 5.667 10.118 -3.472 1.00 97.81 113 CYS A CA 1
ATOM 954 C C . CYS A 1 113 ? 5.062 11.224 -2.584 1.00 97.81 113 CYS A C 1
ATOM 956 O O . CYS A 1 113 ? 4.912 12.355 -3.034 1.00 97.81 113 CYS A O 1
ATOM 958 N N . ASN A 1 114 ? 4.762 10.938 -1.310 1.00 97.50 114 ASN A N 1
ATOM 959 C CA . ASN A 1 114 ? 4.169 11.868 -0.339 1.00 97.50 114 ASN A CA 1
ATOM 960 C C . ASN A 1 114 ? 2.807 12.458 -0.747 1.00 97.50 114 ASN A C 1
ATOM 962 O O . ASN A 1 114 ? 2.476 13.577 -0.350 1.00 97.50 114 ASN A O 1
ATOM 966 N N . VAL A 1 115 ? 2.002 11.713 -1.505 1.00 98.19 115 VAL A N 1
ATOM 967 C CA . VAL A 1 115 ? 0.674 12.164 -1.955 1.00 98.19 115 VAL A CA 1
ATOM 968 C C . VAL A 1 115 ? -0.272 12.384 -0.771 1.00 98.19 115 VAL A C 1
ATOM 970 O O . VAL A 1 115 ? -1.078 13.306 -0.788 1.00 98.19 115 VAL A O 1
ATOM 973 N N . PHE A 1 116 ? -0.101 11.645 0.325 1.00 97.94 116 PHE A N 1
ATOM 974 C CA . PHE A 1 116 ? -0.866 11.853 1.562 1.00 97.94 116 PHE A CA 1
ATOM 975 C C . PHE A 1 116 ? -0.830 13.296 2.099 1.00 97.94 116 PHE A C 1
ATOM 977 O O . PHE A 1 116 ? -1.765 13.728 2.753 1.00 97.94 116 PHE A O 1
ATOM 984 N N . LYS A 1 117 ? 0.213 14.086 1.803 1.00 97.31 117 LYS A N 1
ATOM 985 C CA . LYS A 1 117 ? 0.320 15.471 2.299 1.00 97.31 117 LYS A CA 1
ATOM 986 C C . LYS A 1 117 ? -0.628 16.463 1.619 1.00 97.31 117 LYS A C 1
ATOM 988 O O . LYS A 1 117 ? -0.758 17.583 2.099 1.00 97.31 117 LYS A O 1
ATOM 993 N N . ARG A 1 118 ? -1.211 16.097 0.474 1.00 96.38 118 ARG A N 1
ATOM 994 C CA . ARG A 1 118 ? -2.079 16.969 -0.342 1.00 96.38 118 ARG A CA 1
ATOM 995 C C . ARG A 1 118 ? -3.517 16.465 -0.451 1.00 96.38 118 ARG A C 1
ATOM 997 O O . ARG A 1 118 ? -4.354 17.159 -1.016 1.00 96.38 118 ARG A O 1
ATOM 1004 N N . ILE A 1 119 ? -3.791 15.266 0.058 1.00 98.31 119 ILE A N 1
ATOM 1005 C CA . ILE A 1 119 ? -5.121 14.661 0.043 1.00 98.31 119 ILE A CA 1
ATOM 1006 C C . ILE A 1 119 ? -5.780 14.904 1.394 1.00 98.31 119 ILE A C 1
ATOM 1008 O O . ILE A 1 119 ? -5.183 14.619 2.436 1.00 98.31 119 ILE A O 1
ATOM 1012 N N . SER A 1 120 ? -6.996 15.449 1.370 1.00 98.00 120 SER A N 1
ATOM 1013 C CA . SER A 1 120 ? -7.750 15.744 2.586 1.00 98.00 120 SER A CA 1
ATOM 1014 C C . SER A 1 120 ? -8.067 14.464 3.353 1.00 98.00 120 SER A C 1
ATOM 1016 O O . SER A 1 120 ? -8.146 13.372 2.784 1.00 98.00 120 SER A O 1
ATOM 1018 N N . GLU A 1 121 ? -8.274 14.603 4.659 1.00 97.81 121 GLU A N 1
ATOM 1019 C CA . GLU A 1 121 ? -8.675 13.483 5.508 1.00 97.81 121 GLU A CA 1
ATOM 1020 C C . GLU A 1 121 ? -10.003 12.868 5.038 1.00 97.81 121 GLU A C 1
ATOM 1022 O O . GLU A 1 121 ? -10.093 11.653 4.893 1.00 97.81 121 GLU A O 1
ATOM 1027 N N . GLU A 1 122 ? -10.986 13.692 4.667 1.00 97.75 122 GLU A N 1
ATOM 1028 C CA . GLU A 1 122 ? -12.266 13.243 4.100 1.00 97.75 122 GLU A CA 1
ATOM 1029 C C . GLU A 1 122 ? -12.077 12.374 2.850 1.00 97.75 122 GLU A C 1
ATOM 1031 O O . GLU A 1 122 ? -12.637 11.279 2.747 1.00 97.75 122 GLU A O 1
ATOM 1036 N N . ARG A 1 123 ? -11.238 12.819 1.903 1.00 98.06 123 ARG A N 1
ATOM 1037 C CA . ARG A 1 123 ? -10.970 12.051 0.683 1.00 98.06 123 ARG A CA 1
ATOM 1038 C C . ARG A 1 123 ? -10.211 10.764 0.991 1.00 98.06 123 ARG A C 1
ATOM 1040 O O . ARG A 1 123 ? -10.495 9.730 0.385 1.00 98.06 123 ARG A O 1
ATOM 1047 N N . PHE A 1 124 ? -9.269 10.808 1.930 1.00 98.31 124 PHE A N 1
ATOM 1048 C CA . PHE A 1 124 ? -8.564 9.618 2.388 1.00 98.31 124 PHE A CA 1
ATOM 1049 C C . PHE A 1 124 ? -9.524 8.589 3.000 1.00 98.31 124 PHE A C 1
ATOM 1051 O O . PHE A 1 124 ? -9.434 7.416 2.641 1.00 98.31 124 PHE A O 1
ATOM 1058 N N . ILE A 1 125 ? -10.474 9.005 3.845 1.00 97.75 125 ILE A N 1
ATOM 1059 C CA . ILE A 1 125 ? -11.489 8.113 4.430 1.00 97.75 125 ILE A CA 1
ATOM 1060 C C . ILE A 1 125 ? -12.303 7.420 3.329 1.00 97.75 125 ILE A C 1
ATOM 1062 O O . ILE A 1 125 ? -12.484 6.203 3.379 1.00 97.75 125 ILE A O 1
ATOM 1066 N N . LEU A 1 126 ? -12.733 8.153 2.295 1.00 96.44 126 LEU A N 1
ATOM 1067 C CA . LEU A 1 126 ? -13.460 7.574 1.157 1.00 96.44 126 LEU A CA 1
ATOM 1068 C C . LEU A 1 126 ? -12.644 6.482 0.443 1.00 96.44 126 LEU A C 1
ATOM 1070 O O . LEU A 1 126 ? -13.139 5.371 0.237 1.00 96.44 126 LEU A O 1
ATOM 1074 N N . LEU A 1 127 ? -11.379 6.764 0.114 1.00 97.00 127 LEU A N 1
ATOM 1075 C CA . LEU A 1 127 ? -10.477 5.793 -0.521 1.00 97.00 127 LEU A CA 1
ATOM 1076 C C . LEU A 1 127 ? -10.204 4.587 0.385 1.00 97.00 127 LEU A C 1
ATOM 1078 O O . LEU A 1 127 ? -10.200 3.438 -0.066 1.00 97.00 127 LEU A O 1
ATOM 1082 N N . MET A 1 128 ? -9.981 4.840 1.674 1.00 96.19 128 MET A N 1
ATOM 1083 C CA . MET A 1 128 ? -9.743 3.809 2.674 1.00 96.19 128 MET A CA 1
ATOM 1084 C C . MET A 1 128 ? -10.948 2.880 2.777 1.00 96.19 128 MET A C 1
ATOM 1086 O O . MET A 1 128 ? -10.757 1.668 2.778 1.00 96.19 128 MET A O 1
ATOM 1090 N N . ASN A 1 129 ? -12.176 3.399 2.780 1.00 93.56 129 ASN A N 1
ATOM 1091 C CA . ASN A 1 129 ? -13.396 2.591 2.824 1.00 93.56 129 ASN A CA 1
ATOM 1092 C C . ASN A 1 129 ? -13.549 1.706 1.579 1.00 93.56 129 ASN A C 1
ATOM 1094 O O . ASN A 1 129 ? -13.839 0.520 1.716 1.00 93.56 129 ASN A O 1
ATOM 1098 N N . GLN A 1 130 ? -13.232 2.232 0.392 1.00 91.81 130 GLN A N 1
ATOM 1099 C CA . GLN A 1 130 ? -13.231 1.481 -0.875 1.00 91.81 130 GLN A CA 1
ATOM 1100 C C . GLN A 1 130 ? -12.102 0.438 -0.980 1.00 91.81 130 GLN A C 1
ATOM 1102 O O . GLN A 1 130 ? -12.116 -0.429 -1.856 1.00 91.81 130 GLN A O 1
ATOM 1107 N N . THR A 1 131 ? -11.090 0.521 -0.117 1.00 93.00 131 THR A N 1
ATOM 1108 C CA . THR A 1 131 ? -9.945 -0.391 -0.136 1.00 93.00 131 THR A CA 1
ATOM 1109 C C . THR A 1 131 ? -10.297 -1.701 0.550 1.00 93.00 131 THR A C 1
ATOM 1111 O O . THR A 1 131 ? -10.551 -1.723 1.750 1.00 93.00 131 THR A O 1
ATOM 1114 N N . ILE A 1 132 ? -10.276 -2.802 -0.200 1.00 89.56 132 ILE A N 1
ATOM 1115 C CA . ILE A 1 132 ? -10.588 -4.138 0.329 1.00 89.56 132 ILE A CA 1
ATOM 1116 C C . ILE A 1 132 ? -9.489 -4.595 1.301 1.0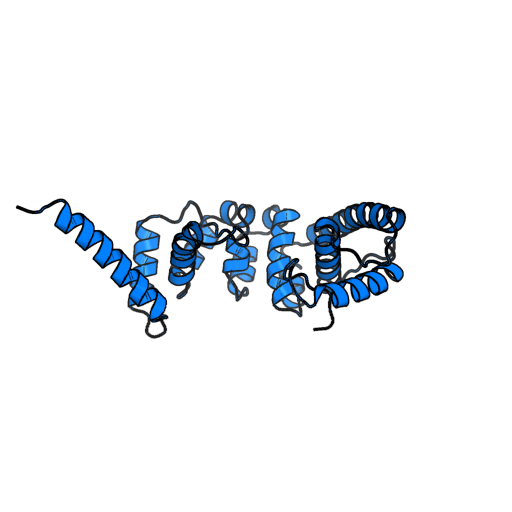0 89.56 132 ILE A C 1
ATOM 1118 O O . ILE A 1 132 ? -9.773 -4.962 2.437 1.00 89.56 132 ILE A O 1
ATOM 1122 N N . LEU A 1 133 ? -8.219 -4.516 0.891 1.00 88.69 133 LEU A N 1
ATOM 1123 C CA . LEU A 1 133 ? -7.087 -4.869 1.751 1.00 88.69 133 LEU A CA 1
ATOM 1124 C C . LEU A 1 133 ? -6.660 -3.693 2.617 1.00 88.69 133 LEU A C 1
ATOM 1126 O O . LEU A 1 133 ? -5.753 -2.950 2.258 1.00 88.69 133 LEU A O 1
ATOM 1130 N N . LYS A 1 134 ? -7.252 -3.545 3.804 1.00 93.31 134 LYS A N 1
ATOM 1131 C CA . LYS A 1 134 ? -6.819 -2.502 4.756 1.00 93.31 134 LYS A CA 1
ATOM 1132 C C . LYS A 1 134 ? -5.330 -2.618 5.107 1.00 93.31 134 LYS A C 1
ATOM 1134 O O . LYS A 1 134 ? -4.658 -1.610 5.318 1.00 93.31 134 LYS A O 1
ATOM 1139 N N . THR A 1 135 ? -4.784 -3.834 5.083 1.00 91.81 135 THR A N 1
ATOM 1140 C CA . THR A 1 135 ? -3.357 -4.099 5.300 1.00 91.81 135 THR A CA 1
ATOM 1141 C C . THR A 1 135 ? -2.449 -3.351 4.323 1.00 91.81 135 THR A C 1
ATOM 1143 O O . THR A 1 135 ? -1.380 -2.924 4.745 1.00 91.81 135 THR A O 1
ATOM 1146 N N . SER A 1 136 ? -2.861 -3.082 3.075 1.00 92.81 136 SER A N 1
ATOM 1147 C CA . SER A 1 136 ? -2.023 -2.331 2.123 1.00 92.81 136 SER A CA 1
ATOM 1148 C C . SER A 1 136 ? -1.790 -0.876 2.531 1.00 92.81 136 SER A C 1
ATOM 1150 O O . SER A 1 136 ? -0.789 -0.282 2.135 1.00 92.81 136 SER A O 1
ATOM 1152 N N . ILE A 1 137 ? -2.705 -0.302 3.317 1.00 96.50 137 ILE A N 1
ATOM 1153 C CA . ILE A 1 137 ? -2.554 1.022 3.933 1.00 96.50 137 ILE A CA 1
ATOM 1154 C C . ILE A 1 137 ? -1.686 0.899 5.188 1.00 96.50 137 ILE A C 1
ATOM 1156 O O . ILE A 1 137 ? -0.763 1.687 5.388 1.00 96.50 137 ILE A O 1
ATOM 1160 N N . LEU A 1 138 ? -1.947 -0.115 6.018 1.00 95.56 138 LEU A N 1
ATOM 1161 C CA . LEU A 1 138 ? -1.270 -0.301 7.304 1.00 95.56 138 LEU A CA 1
ATOM 1162 C C . LEU A 1 138 ? 0.205 -0.696 7.173 1.00 95.56 138 LEU A C 1
ATOM 1164 O O . LEU A 1 138 ? 0.966 -0.480 8.109 1.00 95.56 138 LEU A O 1
ATOM 1168 N N . THR A 1 139 ? 0.654 -1.199 6.023 1.00 93.44 139 THR A N 1
ATOM 1169 C CA . THR A 1 139 ? 2.090 -1.386 5.742 1.00 93.44 139 THR A CA 1
ATOM 1170 C C . THR A 1 139 ? 2.816 -0.074 5.426 1.00 93.44 139 THR A C 1
ATOM 1172 O O . THR A 1 139 ? 4.036 -0.053 5.291 1.00 93.44 139 THR A O 1
ATOM 1175 N N . GLN A 1 140 ? 2.102 1.049 5.298 1.00 96.25 140 GLN A N 1
ATOM 1176 C CA . GLN A 1 140 ? 2.674 2.346 4.940 1.00 96.25 140 GLN A CA 1
ATOM 1177 C C . GLN A 1 140 ? 2.818 3.244 6.174 1.00 96.25 140 GLN A C 1
ATOM 1179 O O . GLN A 1 140 ? 1.972 4.098 6.438 1.00 96.25 140 GLN A O 1
ATOM 1184 N N . LYS A 1 141 ? 3.935 3.113 6.906 1.00 95.94 141 LYS A N 1
ATOM 1185 C CA . LYS A 1 141 ? 4.213 3.856 8.158 1.00 95.94 141 LYS A CA 1
ATOM 1186 C C . LYS A 1 141 ? 3.872 5.349 8.098 1.00 95.94 141 LYS A C 1
ATOM 1188 O O . LYS A 1 141 ? 3.318 5.899 9.044 1.00 95.94 141 LYS A O 1
ATOM 1193 N N . ARG A 1 142 ? 4.216 6.012 6.988 1.00 97.38 142 ARG A N 1
ATOM 1194 C CA . ARG A 1 142 ? 3.973 7.450 6.788 1.00 97.38 142 ARG A CA 1
ATOM 1195 C C . ARG A 1 142 ? 2.491 7.792 6.678 1.00 97.38 142 ARG A C 1
ATOM 1197 O O . ARG A 1 142 ? 2.073 8.785 7.260 1.00 97.38 142 ARG A O 1
ATOM 1204 N N . ILE A 1 143 ? 1.717 6.970 5.972 1.00 98.06 143 ILE A N 1
ATOM 1205 C CA . ILE A 1 143 ? 0.265 7.142 5.856 1.00 98.06 143 ILE A CA 1
ATOM 1206 C C . ILE A 1 143 ? -0.379 6.923 7.224 1.00 98.06 143 ILE A C 1
ATOM 1208 O O . ILE A 1 143 ? -1.166 7.756 7.662 1.00 98.06 143 ILE A O 1
ATOM 1212 N N . VAL A 1 144 ? 0.018 5.849 7.920 1.00 98.00 144 VAL A N 1
ATOM 1213 C CA . VAL A 1 144 ? -0.493 5.513 9.258 1.00 98.00 144 VAL A CA 1
ATOM 1214 C C . VAL A 1 144 ? -0.251 6.635 10.262 1.00 98.00 144 VAL A C 1
ATOM 1216 O O . VAL A 1 144 ? -1.151 6.993 11.015 1.00 98.00 144 VAL A O 1
ATOM 1219 N N . ALA A 1 145 ? 0.945 7.224 10.247 1.00 98.06 145 ALA A N 1
ATOM 1220 C CA . ALA A 1 145 ? 1.272 8.347 11.115 1.00 98.06 145 ALA A CA 1
ATOM 1221 C C . ALA A 1 145 ? 0.497 9.627 10.757 1.00 98.06 145 ALA A C 1
ATOM 1223 O O . ALA A 1 145 ? 0.113 10.369 11.654 1.00 98.06 145 ALA A O 1
ATOM 1224 N N . TYR A 1 146 ? 0.276 9.898 9.466 1.00 98.50 146 TYR A N 1
ATOM 1225 C CA . TYR A 1 146 ? -0.385 11.125 9.020 1.00 98.50 146 TYR A CA 1
ATOM 1226 C C . TYR A 1 146 ? -1.895 11.110 9.293 1.00 98.50 146 TYR A C 1
ATOM 1228 O O . TYR A 1 146 ? -2.415 12.052 9.879 1.00 98.50 146 TYR A O 1
ATOM 1236 N N . TYR A 1 147 ? -2.589 10.021 8.946 1.00 98.38 147 TYR A N 1
ATOM 1237 C CA . TYR A 1 147 ? -4.037 9.864 9.157 1.00 98.38 147 TYR A CA 1
ATOM 1238 C C . TYR A 1 147 ? -4.360 9.085 10.442 1.00 98.38 147 TYR A C 1
ATOM 1240 O O . TYR A 1 147 ? -5.250 8.233 10.470 1.00 98.38 147 TYR A O 1
ATOM 1248 N N . ASN A 1 148 ? -3.605 9.365 11.507 1.00 98.00 148 ASN A N 1
ATOM 1249 C CA . ASN A 1 148 ? -3.598 8.625 12.771 1.00 98.00 148 ASN A CA 1
ATOM 1250 C C . ASN A 1 148 ? -5.012 8.348 13.324 1.00 98.00 148 ASN A C 1
ATOM 1252 O O . ASN A 1 148 ? -5.374 7.204 13.594 1.00 98.00 148 ASN A O 1
ATOM 1256 N N . THR A 1 149 ? -5.839 9.388 13.456 1.00 97.88 149 THR A N 1
ATOM 1257 C CA . THR A 1 149 ? -7.193 9.279 14.025 1.00 97.88 149 THR A CA 1
ATOM 1258 C C . THR A 1 149 ? -8.162 8.569 13.084 1.00 97.88 149 THR A C 1
ATOM 1260 O O . THR A 1 149 ? -8.868 7.657 13.510 1.00 97.88 149 THR A O 1
ATOM 1263 N N . SER A 1 150 ? -8.156 8.916 11.795 1.00 97.94 150 SER A N 1
ATOM 1264 C CA . SER A 1 150 ? -8.996 8.253 10.790 1.00 97.94 150 SER A CA 1
ATOM 1265 C C . SER A 1 150 ? -8.748 6.749 10.705 1.00 97.94 150 SER A C 1
ATOM 1267 O O . SER A 1 150 ? -9.693 5.963 10.655 1.00 97.94 150 SER A O 1
ATOM 1269 N N . ILE A 1 151 ? -7.483 6.323 10.738 1.00 98.31 151 ILE A N 1
ATOM 1270 C CA . ILE A 1 151 ? -7.133 4.900 10.673 1.00 98.31 151 ILE A CA 1
ATOM 1271 C C . ILE A 1 151 ? -7.531 4.182 11.965 1.00 98.31 151 ILE A C 1
ATOM 1273 O O . ILE A 1 151 ? -8.026 3.060 11.891 1.00 98.31 151 ILE A O 1
ATOM 1277 N N . ARG A 1 152 ? -7.386 4.819 13.137 1.00 98.12 152 ARG A N 1
ATOM 1278 C CA . ARG A 1 152 ? -7.911 4.272 14.400 1.00 98.12 152 ARG A CA 1
ATOM 1279 C C . ARG A 1 152 ? -9.417 4.027 14.305 1.00 98.12 152 ARG A C 1
ATOM 1281 O O . ARG A 1 152 ? -9.866 2.932 14.622 1.00 98.12 152 ARG A O 1
ATOM 1288 N N . ASN A 1 153 ? -10.182 5.016 13.847 1.00 97.81 153 ASN A N 1
ATOM 1289 C CA . ASN A 1 153 ? -11.640 4.907 13.750 1.00 97.81 153 ASN A CA 1
ATOM 1290 C C . ASN A 1 153 ? -12.070 3.815 12.757 1.00 97.81 153 ASN A C 1
ATOM 1292 O O . ASN A 1 153 ? -13.029 3.090 13.009 1.00 97.81 153 ASN A O 1
ATOM 1296 N N . MET A 1 154 ? -11.329 3.648 11.658 1.00 97.00 154 MET A N 1
ATOM 1297 C CA . MET A 1 154 ? -11.542 2.531 10.736 1.00 97.00 154 MET A CA 1
ATOM 1298 C C . MET A 1 154 ? -11.282 1.179 11.405 1.00 97.00 154 MET A C 1
ATOM 1300 O O . MET A 1 154 ? -12.082 0.270 11.239 1.00 97.00 154 MET A O 1
ATOM 1304 N N . LEU A 1 155 ? -10.212 1.039 12.195 1.00 96.81 155 LEU A N 1
ATOM 1305 C CA . LEU A 1 155 ? -9.927 -0.214 12.905 1.00 96.81 155 LEU A CA 1
ATOM 1306 C C . LEU A 1 155 ? -11.010 -0.565 13.933 1.00 96.81 155 LEU A C 1
ATOM 1308 O O . LEU A 1 155 ? -11.363 -1.730 14.042 1.00 96.81 155 LEU A O 1
ATOM 1312 N N . LEU A 1 156 ? -11.560 0.421 14.644 1.00 96.44 156 LEU A N 1
ATOM 1313 C CA . LEU A 1 156 ? -12.648 0.204 15.609 1.00 96.44 156 LEU A CA 1
ATOM 1314 C C . LEU A 1 156 ? -13.952 -0.282 14.958 1.00 96.44 156 LEU A C 1
ATOM 1316 O O . LEU A 1 156 ? -14.770 -0.902 15.621 1.00 96.44 156 LEU A O 1
ATOM 1320 N N . THR A 1 157 ? -14.153 0.010 13.673 1.00 94.00 157 THR A N 1
ATOM 1321 C CA . THR A 1 157 ? -15.392 -0.307 12.941 1.00 94.00 157 THR A CA 1
ATOM 1322 C C . THR A 1 157 ? -15.224 -1.438 11.929 1.00 94.00 157 THR A C 1
ATOM 1324 O O . THR A 1 157 ? -16.177 -1.805 11.249 1.00 94.00 157 THR A O 1
ATOM 1327 N N . TYR A 1 158 ? -14.014 -1.981 11.791 1.00 94.75 158 TYR A N 1
ATOM 1328 C CA . TYR A 1 158 ? -13.707 -3.024 10.825 1.00 94.75 158 TYR A CA 1
ATOM 1329 C C . TYR A 1 158 ? -13.666 -4.386 11.511 1.00 94.75 158 TYR A C 1
ATOM 1331 O O . TYR A 1 158 ? -12.743 -4.658 12.274 1.00 94.75 158 TYR A O 1
ATOM 1339 N N . ASP A 1 159 ? -14.611 -5.267 11.176 1.00 92.38 159 ASP A N 1
ATOM 1340 C CA . ASP A 1 159 ? -14.775 -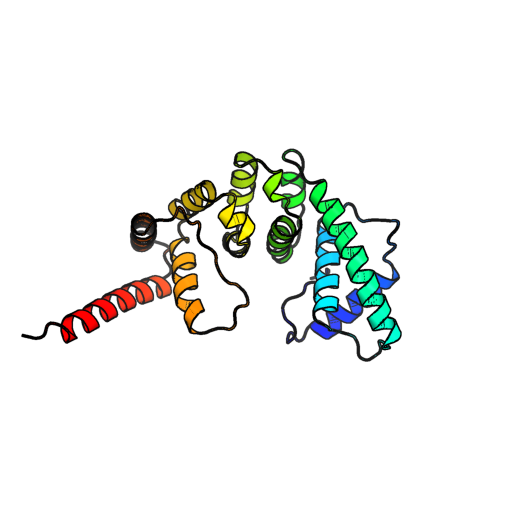6.580 11.822 1.00 92.38 159 ASP A CA 1
ATOM 1341 C C . ASP A 1 159 ? -13.465 -7.376 11.896 1.00 92.38 159 ASP A C 1
ATOM 1343 O O . ASP A 1 159 ? -13.094 -7.896 12.943 1.00 92.38 159 ASP A O 1
ATOM 1347 N N . LYS A 1 160 ? -12.682 -7.394 10.809 1.00 93.06 160 LYS A N 1
ATOM 1348 C CA . LYS A 1 160 ? -11.405 -8.129 10.745 1.00 93.06 160 LYS A CA 1
ATOM 1349 C C . LYS A 1 160 ? -10.205 -7.362 11.311 1.00 93.06 160 LYS A C 1
ATOM 1351 O O . LYS A 1 160 ? -9.060 -7.758 11.086 1.00 93.06 160 LYS A O 1
ATOM 1356 N N . ALA A 1 161 ? -10.406 -6.251 12.020 1.00 94.19 161 ALA A N 1
ATOM 1357 C CA . ALA A 1 161 ? -9.306 -5.507 12.631 1.00 94.19 161 ALA A CA 1
ATOM 1358 C C . ALA A 1 161 ? -8.553 -6.344 13.675 1.00 94.19 161 ALA A C 1
ATOM 1360 O O . ALA A 1 161 ? -7.332 -6.214 13.783 1.00 94.19 161 ALA A O 1
ATOM 1361 N N . ALA A 1 162 ? -9.244 -7.242 14.386 1.00 92.31 162 ALA A N 1
ATOM 1362 C CA . ALA A 1 162 ? -8.606 -8.159 15.327 1.00 92.31 162 ALA A CA 1
ATOM 1363 C C . ALA A 1 162 ? -7.588 -9.071 14.627 1.00 92.31 162 ALA A C 1
ATOM 1365 O O . ALA A 1 162 ? -6.457 -9.169 15.095 1.00 92.31 162 ALA A O 1
ATOM 1366 N N . GLU A 1 163 ? -7.933 -9.651 13.470 1.00 91.88 163 GLU A N 1
ATOM 1367 C CA . GLU A 1 163 ? -7.015 -10.483 12.672 1.00 91.88 163 GLU A CA 1
ATOM 1368 C C . GLU A 1 163 ? -5.727 -9.716 12.330 1.00 91.88 163 GLU A C 1
ATOM 1370 O O . GLU A 1 163 ? -4.626 -10.223 12.520 1.00 91.88 163 GLU A O 1
ATOM 1375 N N . ILE A 1 164 ? -5.848 -8.449 11.914 1.00 91.25 164 ILE A N 1
ATOM 1376 C CA . ILE A 1 164 ? -4.705 -7.580 11.587 1.00 91.25 164 ILE A CA 1
ATOM 1377 C C . ILE A 1 164 ? -3.821 -7.320 12.814 1.00 91.25 164 ILE A C 1
ATOM 1379 O O . ILE A 1 164 ? -2.588 -7.335 12.721 1.00 91.25 164 ILE A O 1
ATOM 1383 N N . ILE A 1 165 ? -4.437 -7.030 13.963 1.00 89.62 165 ILE A N 1
ATOM 1384 C CA . ILE A 1 165 ? -3.713 -6.762 15.209 1.00 89.62 165 ILE A CA 1
ATOM 1385 C C . ILE A 1 165 ? -2.976 -8.023 15.664 1.00 89.62 165 ILE A C 1
ATOM 1387 O O . ILE A 1 165 ? -1.805 -7.936 16.035 1.00 89.62 165 ILE A O 1
ATOM 1391 N N . LEU A 1 166 ? -3.625 -9.185 15.608 1.00 86.69 166 LEU A N 1
ATOM 1392 C CA . LEU A 1 166 ? -3.029 -10.466 15.985 1.00 86.69 166 LEU A CA 1
ATOM 1393 C C . LEU A 1 166 ? -1.891 -10.846 15.034 1.00 86.69 166 LEU A C 1
ATOM 1395 O O . LEU A 1 166 ? -0.793 -11.135 15.507 1.00 86.69 166 LEU A O 1
ATOM 1399 N N . ASP A 1 167 ? -2.093 -10.709 13.720 1.00 84.31 167 ASP A N 1
ATOM 1400 C CA . ASP A 1 167 ? -1.062 -10.915 12.696 1.00 84.31 167 ASP A CA 1
ATOM 1401 C C . ASP A 1 167 ? 0.198 -10.090 12.978 1.00 84.31 167 ASP A C 1
ATOM 1403 O O . ASP A 1 167 ? 1.318 -10.582 12.818 1.00 84.31 167 ASP A O 1
ATOM 1407 N N . LYS A 1 168 ? 0.044 -8.833 13.419 1.00 83.19 168 LYS A N 1
ATOM 1408 C CA . LYS A 1 168 ? 1.183 -7.978 13.780 1.00 83.19 168 LYS A CA 1
ATOM 1409 C C . LYS A 1 168 ? 2.018 -8.585 14.911 1.00 83.19 168 LYS A C 1
ATOM 1411 O O . LYS A 1 168 ? 3.246 -8.505 14.855 1.00 83.19 168 LYS A O 1
ATOM 1416 N N . TYR A 1 169 ? 1.378 -9.147 15.934 1.00 76.56 169 TYR A N 1
ATOM 1417 C CA . TYR A 1 169 ? 2.068 -9.699 17.101 1.00 76.56 169 TYR A CA 1
ATOM 1418 C C . TYR A 1 169 ? 2.579 -11.126 16.859 1.00 76.56 169 TYR A C 1
ATOM 1420 O O . TYR A 1 169 ? 3.676 -11.451 17.308 1.00 76.56 169 TYR A O 1
ATOM 1428 N N . GLU A 1 170 ? 1.874 -11.943 16.076 1.00 68.94 170 GLU A N 1
ATOM 1429 C CA . GLU A 1 170 ? 2.346 -13.272 15.673 1.00 68.94 170 GLU A CA 1
ATOM 1430 C C . GLU A 1 170 ? 3.543 -13.190 14.716 1.00 68.94 170 GLU A C 1
ATOM 1432 O O . GLU A 1 170 ? 4.595 -13.782 14.971 1.00 68.94 170 GLU A O 1
ATOM 1437 N N . ARG A 1 171 ? 3.434 -12.414 13.628 1.00 58.12 171 ARG A N 1
ATOM 1438 C CA . ARG A 1 171 ? 4.466 -12.368 12.575 1.00 58.12 171 ARG A CA 1
ATOM 1439 C C . ARG A 1 171 ? 5.748 -11.668 13.007 1.00 58.12 171 ARG A C 1
ATOM 1441 O O . ARG A 1 171 ? 6.799 -11.980 12.456 1.00 58.12 171 ARG A O 1
ATOM 1448 N N . SER A 1 172 ? 5.696 -10.803 14.025 1.00 51.38 172 SER A N 1
ATOM 1449 C CA . SER A 1 172 ? 6.905 -10.211 14.618 1.00 51.38 172 SER A CA 1
ATOM 1450 C C . SER A 1 172 ? 7.853 -11.235 15.256 1.00 51.38 172 SER A C 1
ATOM 1452 O O . SER A 1 172 ? 9.004 -10.900 15.517 1.00 51.38 172 SER A O 1
ATOM 1454 N N . SER A 1 173 ? 7.396 -12.475 15.482 1.00 46.38 173 SER A N 1
ATOM 1455 C CA . SER A 1 173 ? 8.198 -13.519 16.123 1.00 46.38 173 SER A CA 1
ATOM 1456 C C . SER A 1 173 ? 8.849 -14.522 15.161 1.00 46.38 173 SER A C 1
ATOM 1458 O O . SER A 1 173 ? 9.851 -15.113 15.546 1.00 46.38 173 SER A O 1
ATOM 1460 N N . ASN A 1 174 ? 8.346 -14.706 13.926 1.00 39.53 174 ASN A N 1
ATOM 1461 C CA . ASN A 1 174 ? 8.675 -15.913 13.142 1.00 39.53 174 ASN A CA 1
ATOM 1462 C C . ASN A 1 174 ? 8.970 -15.748 11.634 1.00 39.53 174 ASN A C 1
ATOM 1464 O O . ASN A 1 174 ? 9.345 -16.740 11.016 1.00 39.53 174 ASN A O 1
ATOM 1468 N N . TYR A 1 175 ? 8.847 -14.569 11.006 1.00 43.12 175 TYR A N 1
ATOM 1469 C CA . TYR A 1 175 ? 9.103 -14.444 9.557 1.00 43.12 175 TYR A CA 1
ATOM 1470 C C . TYR A 1 175 ? 9.812 -13.144 9.164 1.00 43.12 175 TYR A C 1
ATOM 1472 O O . TYR A 1 175 ? 9.499 -12.064 9.659 1.00 43.12 175 TYR A O 1
ATOM 1480 N N . ASN A 1 176 ? 10.756 -13.263 8.226 1.00 42.41 176 ASN A N 1
ATOM 1481 C CA . ASN A 1 176 ? 11.499 -12.169 7.601 1.00 42.41 176 ASN A CA 1
ATOM 1482 C C . ASN A 1 176 ? 10.558 -11.051 7.108 1.00 42.41 176 ASN A C 1
ATOM 1484 O O . ASN A 1 176 ? 9.959 -11.211 6.053 1.00 42.41 176 ASN A O 1
ATOM 1488 N N . ASN A 1 177 ? 10.446 -9.953 7.872 1.00 45.59 177 ASN A N 1
ATOM 1489 C CA . ASN A 1 177 ? 10.203 -8.524 7.561 1.00 45.59 177 ASN A CA 1
ATOM 1490 C C . ASN A 1 177 ? 9.436 -8.048 6.302 1.00 45.59 177 ASN A C 1
ATOM 1492 O O . ASN A 1 177 ? 9.380 -6.841 6.075 1.00 45.59 177 ASN A O 1
ATOM 1496 N N . GLN A 1 178 ? 8.838 -8.891 5.464 1.00 52.34 178 GLN A N 1
ATOM 1497 C CA . GLN A 1 178 ? 8.377 -8.443 4.148 1.00 52.34 178 GLN A CA 1
ATOM 1498 C C . GLN A 1 178 ? 7.136 -7.547 4.217 1.00 52.34 178 GLN A C 1
ATOM 1500 O O . GLN A 1 178 ? 6.956 -6.724 3.324 1.00 52.34 178 GLN A O 1
ATOM 1505 N N . HIS A 1 179 ? 6.348 -7.590 5.299 1.00 62.59 179 HIS A N 1
ATOM 1506 C CA . HIS A 1 179 ? 5.163 -6.739 5.460 1.00 62.59 179 HIS A CA 1
ATOM 1507 C C . HIS A 1 179 ? 4.930 -6.338 6.925 1.00 62.59 179 HIS A C 1
ATOM 1509 O O . HIS A 1 179 ? 3.979 -6.792 7.561 1.00 62.59 179 HIS A O 1
ATOM 1515 N N . GLU A 1 180 ? 5.805 -5.491 7.477 1.00 84.25 180 GLU A N 1
ATOM 1516 C CA . GLU A 1 180 ? 5.580 -4.899 8.800 1.00 84.25 180 GLU A CA 1
ATOM 1517 C C . GLU A 1 180 ? 4.258 -4.106 8.815 1.00 84.25 180 GLU A C 1
ATOM 1519 O O . GLU A 1 180 ? 4.038 -3.216 7.993 1.00 84.25 180 GLU A O 1
ATOM 1524 N N . ILE A 1 181 ? 3.370 -4.436 9.756 1.00 90.31 181 ILE A N 1
ATOM 1525 C CA . ILE A 1 181 ? 2.096 -3.737 9.962 1.00 90.31 181 ILE A CA 1
ATOM 1526 C C . ILE A 1 181 ? 2.317 -2.596 10.957 1.00 90.31 181 ILE A C 1
ATOM 1528 O O . ILE A 1 181 ? 2.774 -2.823 12.081 1.00 90.31 181 ILE A O 1
ATOM 1532 N N . TYR A 1 182 ? 1.936 -1.376 10.591 1.00 93.88 182 TYR A N 1
ATOM 1533 C CA . TYR A 1 182 ? 1.948 -0.207 11.467 1.00 93.88 182 TYR A CA 1
ATOM 1534 C C . TYR A 1 182 ? 0.536 0.074 11.984 1.00 93.88 182 TYR A C 1
ATOM 1536 O O . TYR A 1 182 ? -0.412 0.176 11.211 1.00 93.88 182 TYR A O 1
ATOM 1544 N N . LEU A 1 183 ? 0.404 0.213 13.305 1.00 94.56 183 LEU A N 1
ATOM 1545 C CA . LEU A 1 183 ? -0.838 0.645 13.948 1.00 94.56 183 LEU A CA 1
ATOM 1546 C C . LEU A 1 183 ? -0.759 2.148 14.251 1.00 94.56 183 LEU A C 1
ATOM 1548 O O . LEU A 1 183 ? 0.339 2.633 14.549 1.00 94.56 183 LEU A O 1
ATOM 1552 N N . PRO A 1 184 ? -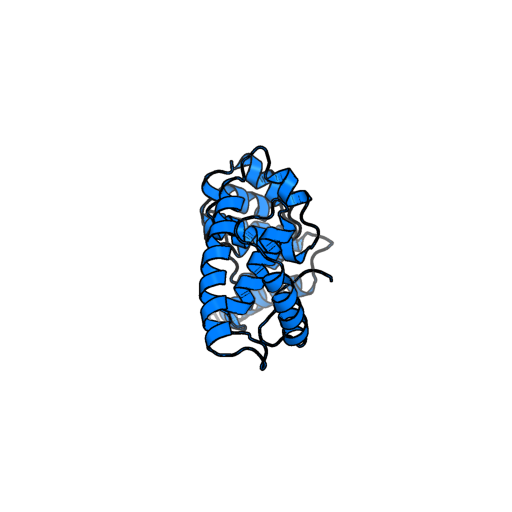1.884 2.882 14.184 1.00 97.06 184 PRO A N 1
ATOM 1553 C CA . PRO A 1 184 ? -1.903 4.296 14.533 1.00 97.06 184 PRO A CA 1
ATOM 1554 C C . PRO A 1 184 ? -1.539 4.484 16.009 1.00 97.06 184 PRO A C 1
ATOM 1556 O O . PRO A 1 184 ? -1.935 3.695 16.866 1.00 97.06 184 PRO A O 1
ATOM 1559 N N . GLN A 1 185 ? -0.771 5.530 16.314 1.00 96.25 185 GLN A N 1
ATOM 1560 C CA . GLN A 1 185 ? -0.339 5.845 17.681 1.00 96.25 185 GLN A CA 1
ATOM 1561 C C . GLN A 1 185 ? -1.509 6.188 18.605 1.00 96.25 185 GLN A C 1
ATOM 1563 O O . GLN A 1 185 ? -1.396 6.018 19.814 1.00 96.25 185 GLN A O 1
ATOM 1568 N N . SER A 1 186 ? -2.624 6.662 18.045 1.00 96.75 186 SER A N 1
ATOM 1569 C CA . SER A 1 186 ? -3.852 6.924 18.797 1.00 96.75 186 SER A CA 1
ATOM 1570 C C . SER A 1 186 ? -4.583 5.650 19.236 1.00 96.75 186 SER A C 1
ATOM 1572 O O . SER A 1 186 ? -5.485 5.755 20.059 1.00 96.75 186 SER A O 1
ATOM 1574 N N . LEU A 1 187 ? -4.224 4.466 18.717 1.00 95.81 187 LEU A N 1
ATOM 1575 C CA . LEU A 1 187 ? -4.855 3.196 19.085 1.00 95.81 187 LEU A CA 1
ATOM 1576 C C . LEU A 1 187 ? -4.391 2.741 20.474 1.00 95.81 187 LEU A C 1
ATOM 1578 O O . LEU A 1 187 ? -3.294 2.194 20.643 1.00 95.81 187 LEU A O 1
ATOM 1582 N N . THR A 1 188 ? -5.247 2.965 21.464 1.00 94.75 188 THR A N 1
ATOM 1583 C CA . THR A 1 188 ? -4.982 2.674 22.874 1.00 94.75 188 THR A CA 1
ATOM 1584 C C . THR A 1 188 ? -5.065 1.176 23.182 1.00 94.75 188 THR A C 1
ATOM 1586 O O . THR A 1 188 ? -5.436 0.359 22.339 1.00 94.75 188 THR A O 1
ATOM 1589 N N . LEU A 1 189 ? -4.696 0.785 24.407 1.00 89.38 189 LEU A N 1
ATOM 1590 C CA . LEU A 1 189 ? -4.916 -0.587 24.874 1.00 89.38 189 LEU A CA 1
ATOM 1591 C C . LEU A 1 189 ? -6.414 -0.919 24.937 1.00 89.38 189 LEU A C 1
ATOM 1593 O O . LEU A 1 189 ? -6.805 -1.979 24.466 1.00 89.38 189 LEU A O 1
ATOM 1597 N N . GLN A 1 190 ? -7.227 0.012 25.440 1.00 93.06 190 GLN A N 1
ATOM 1598 C CA . GLN A 1 190 ? -8.678 -0.140 25.524 1.00 93.06 190 GLN A CA 1
ATOM 1599 C C . GLN A 1 190 ? -9.304 -0.344 24.139 1.00 93.06 190 GLN A C 1
ATOM 1601 O O . GLN A 1 190 ? -10.110 -1.249 23.971 1.00 93.06 190 GLN A O 1
ATOM 1606 N N . ASP A 1 191 ? -8.860 0.410 23.127 1.00 94.44 191 ASP A N 1
ATOM 1607 C CA . ASP A 1 191 ? -9.331 0.224 21.746 1.00 94.44 191 ASP A CA 1
ATOM 1608 C C . ASP A 1 191 ? -9.038 -1.192 21.231 1.00 94.44 191 ASP A C 1
ATOM 1610 O O . ASP A 1 191 ? -9.847 -1.800 20.538 1.00 94.44 191 ASP A O 1
ATOM 1614 N N . LYS A 1 192 ? -7.861 -1.742 21.557 1.00 92.31 192 LYS A N 1
ATOM 1615 C CA . LYS A 1 192 ? -7.493 -3.105 21.146 1.00 92.31 192 LYS A CA 1
ATOM 1616 C C . LYS A 1 192 ? -8.338 -4.153 21.861 1.00 92.31 192 LYS A C 1
ATOM 1618 O O . LYS A 1 192 ? -8.687 -5.152 21.243 1.00 92.31 192 LYS A O 1
ATOM 1623 N N . GLU A 1 193 ? -8.637 -3.942 23.140 1.00 90.44 193 GLU A N 1
ATOM 1624 C CA . GLU A 1 193 ? -9.538 -4.812 23.902 1.00 90.44 193 GLU A CA 1
ATOM 1625 C C . GLU A 1 193 ? -10.951 -4.782 23.314 1.00 90.44 193 GLU A C 1
ATOM 1627 O O . GLU A 1 193 ? -11.537 -5.841 23.107 1.00 90.44 193 GLU A O 1
ATOM 1632 N N . GLU A 1 194 ? -11.459 -3.602 22.955 1.00 93.88 194 GLU A N 1
ATOM 1633 C CA . GLU A 1 194 ? -12.754 -3.438 22.286 1.00 93.88 194 GLU A CA 1
ATOM 1634 C C . GLU A 1 194 ? -12.795 -4.165 20.937 1.00 93.88 194 GLU A C 1
ATOM 1636 O O . GLU A 1 194 ? -13.713 -4.946 20.694 1.00 93.88 194 GLU A O 1
ATOM 1641 N N . ILE A 1 195 ? -11.760 -4.004 20.105 1.00 94.19 195 ILE A N 1
ATOM 1642 C CA . ILE A 1 195 ? -11.647 -4.705 18.816 1.00 94.19 195 ILE A CA 1
ATOM 1643 C C . ILE A 1 195 ? -11.646 -6.228 19.004 1.00 94.19 195 ILE A C 1
ATOM 1645 O O . ILE A 1 195 ? -12.294 -6.944 18.242 1.00 94.19 195 ILE A O 1
ATOM 1649 N N . ILE A 1 196 ? -10.919 -6.742 20.003 1.00 91.75 196 ILE A N 1
ATOM 1650 C CA . ILE A 1 196 ? -10.874 -8.183 20.283 1.00 91.75 196 ILE A CA 1
ATOM 1651 C C . ILE A 1 196 ? -12.234 -8.681 20.776 1.00 91.75 196 ILE A C 1
ATOM 1653 O O . ILE A 1 196 ? -12.686 -9.722 20.309 1.00 91.75 196 ILE A O 1
ATOM 1657 N N . ASN A 1 197 ? -12.891 -7.956 21.683 1.00 90.44 197 ASN A N 1
ATOM 1658 C CA . ASN A 1 197 ? -14.204 -8.343 22.201 1.00 90.44 197 ASN A CA 1
ATOM 1659 C C . ASN A 1 197 ? -15.253 -8.363 21.085 1.00 90.44 197 ASN A C 1
ATOM 1661 O O . ASN A 1 197 ? -15.918 -9.376 20.904 1.00 90.44 197 ASN A O 1
ATOM 1665 N N . HIS A 1 198 ? -15.312 -7.307 20.268 1.00 92.50 198 HIS A N 1
ATOM 1666 C CA . HIS A 1 198 ? -16.201 -7.251 19.108 1.00 92.50 198 HIS A CA 1
ATOM 1667 C C . HIS A 1 198 ? -15.970 -8.427 18.148 1.00 92.50 198 HIS A C 1
ATOM 1669 O O . HIS A 1 198 ? -16.915 -9.021 17.643 1.00 92.50 198 HIS A O 1
ATOM 1675 N N . TYR A 1 199 ? -14.710 -8.809 17.929 1.00 93.31 199 TYR A N 1
ATOM 1676 C CA . TYR A 1 199 ? -14.372 -9.955 17.091 1.00 93.31 199 TYR A CA 1
ATOM 1677 C C . TYR A 1 199 ? -14.777 -11.304 17.703 1.00 93.31 199 TYR A C 1
ATOM 1679 O O . TYR A 1 199 ? -15.132 -12.214 16.963 1.00 93.31 199 TYR A O 1
ATOM 1687 N N . LEU A 1 200 ? -14.734 -11.463 19.030 1.00 89.56 200 LEU A N 1
ATOM 1688 C CA . LEU A 1 200 ? -15.202 -12.686 19.698 1.00 89.56 200 LEU A CA 1
ATOM 1689 C C . LEU A 1 200 ? -16.727 -12.842 19.628 1.00 89.56 200 LEU A C 1
ATOM 1691 O O . LEU A 1 200 ? -17.207 -13.972 19.575 1.00 89.56 200 LEU A O 1
ATOM 1695 N N . ASP A 1 201 ? -17.454 -11.725 19.594 1.00 91.25 201 ASP A N 1
ATOM 1696 C CA . ASP A 1 201 ? -18.913 -11.689 19.454 1.00 91.25 201 ASP A CA 1
ATOM 1697 C C . ASP A 1 201 ? -19.374 -11.752 17.982 1.00 91.25 201 ASP A C 1
ATOM 1699 O O . ASP A 1 201 ? -20.568 -11.855 17.701 1.00 91.25 201 ASP A O 1
ATOM 1703 N N . TRP A 1 202 ? -18.445 -11.689 17.023 1.00 93.31 202 TRP A N 1
ATOM 1704 C CA . TRP A 1 202 ? -18.759 -11.689 15.598 1.00 93.31 202 TRP A CA 1
ATOM 1705 C C . TRP A 1 202 ? -18.950 -13.111 15.053 1.00 93.31 202 TRP A C 1
ATOM 1707 O O . TRP A 1 202 ? -18.001 -13.887 14.954 1.00 93.31 202 TRP A O 1
ATOM 1717 N N . ASP A 1 203 ? -20.161 -13.429 14.587 1.00 90.62 203 ASP A N 1
ATOM 1718 C CA . ASP A 1 203 ? -20.543 -14.770 14.103 1.00 90.62 203 ASP A CA 1
ATOM 1719 C C . ASP A 1 203 ? -19.659 -15.331 12.974 1.00 90.62 203 ASP A C 1
ATOM 1721 O O . ASP A 1 203 ? -19.570 -16.543 12.781 1.00 90.62 203 ASP A O 1
ATOM 1725 N N . SER A 1 204 ? -19.023 -14.458 12.188 1.00 92.56 204 SER A N 1
ATOM 1726 C CA . SER A 1 204 ? -18.159 -14.852 11.064 1.00 92.56 204 SER A CA 1
ATOM 1727 C C . SER A 1 204 ? -16.666 -14.811 11.399 1.00 92.56 204 SER A C 1
ATOM 1729 O O . SER A 1 204 ? -15.828 -14.907 10.496 1.00 92.56 204 SER A O 1
ATOM 1731 N N . ALA A 1 205 ? -16.320 -14.670 12.678 1.00 90.12 205 ALA A N 1
ATOM 1732 C CA . ALA A 1 205 ? -14.944 -14.655 13.131 1.00 90.12 205 ALA A CA 1
ATOM 1733 C C . ALA A 1 205 ? -14.229 -15.976 12.823 1.00 90.12 205 ALA A C 1
ATOM 1735 O O . ALA A 1 205 ? -14.735 -17.084 13.014 1.00 90.12 205 ALA A O 1
ATOM 1736 N N . ASN A 1 206 ? -12.994 -15.857 12.347 1.00 91.31 206 ASN A N 1
ATOM 1737 C CA . ASN A 1 206 ? -12.168 -17.005 12.023 1.00 91.31 206 ASN A CA 1
ATOM 1738 C C . ASN A 1 206 ? -11.717 -17.725 13.305 1.00 91.31 206 ASN A C 1
ATOM 1740 O O . ASN A 1 206 ? -10.970 -17.175 14.124 1.00 91.31 206 ASN A O 1
ATOM 1744 N N . LEU A 1 207 ? -12.134 -18.991 13.428 1.00 88.56 207 LEU A N 1
ATOM 1745 C CA . LEU A 1 207 ? -11.878 -19.866 14.574 1.00 88.56 207 LEU A CA 1
ATOM 1746 C C . LEU A 1 207 ? -10.390 -20.013 14.913 1.00 88.56 207 LEU A C 1
ATOM 1748 O O . LEU A 1 207 ? -10.053 -20.167 16.085 1.00 88.56 207 LEU A O 1
ATOM 1752 N N . ASN A 1 208 ? -9.489 -19.926 13.928 1.00 87.69 208 ASN A N 1
ATOM 1753 C CA . ASN A 1 208 ? -8.049 -20.012 14.182 1.00 87.69 208 ASN A CA 1
ATOM 1754 C C . ASN A 1 208 ? -7.564 -18.833 15.036 1.00 87.69 208 ASN A C 1
ATOM 1756 O O . ASN A 1 208 ? -6.834 -19.032 16.007 1.00 87.69 208 ASN A O 1
ATOM 1760 N N . TYR A 1 209 ? -8.024 -17.617 14.726 1.00 87.06 209 TYR A N 1
ATOM 1761 C CA . TYR A 1 209 ? -7.701 -16.431 15.519 1.00 87.06 209 TYR A CA 1
ATOM 1762 C C . TYR A 1 209 ? -8.389 -16.468 16.888 1.00 87.06 209 TYR A C 1
ATOM 1764 O O . TYR A 1 209 ? -7.768 -16.100 17.882 1.00 87.06 209 TYR A O 1
ATOM 1772 N N . ILE A 1 210 ? -9.622 -16.982 16.980 1.00 86.25 210 ILE A N 1
ATOM 1773 C CA . ILE A 1 210 ? -10.299 -17.194 18.274 1.00 86.25 210 ILE A CA 1
ATOM 1774 C C . ILE A 1 210 ? -9.485 -18.152 19.152 1.00 86.25 210 ILE A C 1
ATOM 1776 O O . ILE A 1 210 ? -9.191 -17.846 20.310 1.00 86.25 210 ILE A O 1
ATOM 1780 N N . GLN A 1 211 ? -9.065 -19.292 18.601 1.00 84.25 211 GLN A N 1
ATOM 1781 C CA . GLN A 1 211 ? -8.252 -20.268 19.318 1.00 84.25 211 GLN A CA 1
ATOM 1782 C C . GLN A 1 211 ? -6.920 -19.661 19.767 1.00 84.25 211 GLN A C 1
ATOM 1784 O O . GLN A 1 211 ? -6.476 -19.914 20.891 1.00 84.25 211 GLN A O 1
ATOM 1789 N N . PHE A 1 212 ? -6.295 -18.836 18.924 1.00 82.44 212 PHE A N 1
ATOM 1790 C CA . PHE A 1 212 ? -5.087 -18.106 19.287 1.00 82.44 212 PHE A CA 1
ATOM 1791 C C . PHE A 1 212 ? -5.322 -17.142 20.457 1.00 82.44 212 PHE A C 1
ATOM 1793 O O . PHE A 1 212 ? -4.561 -17.167 21.427 1.00 82.44 212 PHE A O 1
ATOM 1800 N N . ILE A 1 213 ? -6.406 -16.357 20.431 1.00 82.75 213 ILE A N 1
ATOM 1801 C CA . ILE A 1 213 ? -6.786 -15.462 21.535 1.00 82.75 213 ILE A CA 1
ATOM 1802 C C . ILE A 1 213 ? -6.944 -16.267 22.832 1.00 82.75 213 ILE A C 1
ATOM 1804 O O . ILE A 1 213 ? -6.283 -15.961 23.828 1.00 82.75 213 ILE A O 1
ATOM 1808 N N . ILE A 1 214 ? -7.736 -17.343 22.817 1.00 80.94 214 ILE A N 1
ATOM 1809 C CA . ILE A 1 214 ? -7.972 -18.203 23.990 1.00 80.94 214 ILE A CA 1
ATOM 1810 C C . ILE A 1 214 ? -6.656 -18.794 24.512 1.00 80.94 214 ILE A C 1
ATOM 1812 O O . ILE A 1 214 ? -6.407 -18.791 25.722 1.00 80.94 214 ILE A O 1
ATOM 1816 N N . ASN A 1 215 ? -5.787 -19.268 23.617 1.00 77.44 215 ASN A N 1
ATOM 1817 C CA . ASN A 1 215 ? -4.485 -19.821 23.979 1.00 77.44 215 ASN A CA 1
ATOM 1818 C C . ASN A 1 215 ? -3.554 -18.760 24.574 1.00 77.44 215 ASN A C 1
ATOM 1820 O O . ASN A 1 215 ? -2.879 -19.027 25.562 1.00 77.44 215 ASN A O 1
ATOM 1824 N N . SER A 1 216 ? -3.549 -17.539 24.045 1.00 72.25 216 SER A N 1
ATOM 1825 C CA . SER A 1 216 ? -2.737 -16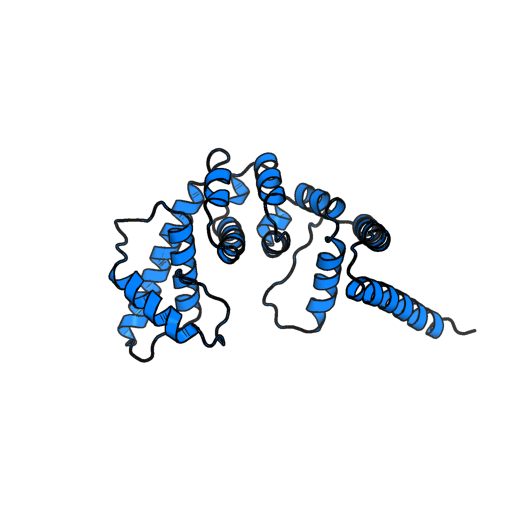.447 24.590 1.00 72.25 216 SER A CA 1
ATOM 1826 C C . SER A 1 216 ? -3.182 -16.049 26.008 1.00 72.25 216 SER A C 1
ATOM 1828 O O . SER A 1 216 ? -2.347 -15.830 26.892 1.00 72.25 216 SER A O 1
ATOM 1830 N N . ILE A 1 217 ? -4.496 -16.052 26.267 1.00 64.19 217 ILE A N 1
ATOM 1831 C CA . ILE A 1 217 ? -5.087 -15.806 27.589 1.00 64.19 217 ILE A CA 1
ATOM 1832 C C . ILE A 1 217 ? -4.781 -16.970 28.538 1.00 64.19 217 ILE A C 1
ATOM 1834 O O . ILE A 1 217 ? -4.428 -16.749 29.699 1.00 64.19 217 ILE A O 1
ATOM 1838 N N . SER A 1 218 ? -4.890 -18.214 28.066 1.00 51.00 218 SER A N 1
ATOM 1839 C CA . SER A 1 218 ? -4.625 -19.404 28.880 1.00 51.00 218 SER A CA 1
ATOM 1840 C C . SER A 1 218 ? -3.142 -19.552 29.225 1.00 51.00 218 SER A C 1
ATOM 1842 O O . SER A 1 218 ? -2.828 -19.936 30.350 1.00 51.00 218 SER A O 1
ATOM 1844 N N . VAL A 1 219 ? -2.230 -19.163 28.328 1.00 48.91 219 VAL A N 1
ATOM 1845 C CA . VAL A 1 219 ? -0.782 -19.099 28.578 1.00 48.91 219 VAL A CA 1
ATOM 1846 C C . VAL A 1 219 ? -0.456 -17.996 29.584 1.00 48.91 219 VAL A C 1
ATOM 1848 O O . VAL A 1 219 ? 0.246 -18.272 30.555 1.00 48.91 219 VAL A O 1
ATOM 1851 N N . ARG A 1 220 ? -1.035 -16.790 29.455 1.00 49.53 220 ARG A N 1
ATOM 1852 C CA . ARG A 1 220 ? -0.910 -15.744 30.492 1.00 49.53 220 ARG A CA 1
ATOM 1853 C C . ARG A 1 220 ? -1.437 -16.225 31.847 1.00 49.53 220 ARG A C 1
ATOM 1855 O O . ARG A 1 220 ? -0.774 -16.020 32.858 1.00 49.53 220 ARG A O 1
ATOM 1862 N N . ARG A 1 221 ? -2.573 -16.933 31.884 1.00 44.28 221 ARG A N 1
ATOM 1863 C CA . ARG A 1 221 ? -3.115 -17.534 33.118 1.00 44.28 221 ARG A CA 1
ATOM 1864 C C . ARG A 1 221 ? -2.256 -18.685 33.657 1.00 44.28 221 ARG A C 1
ATOM 1866 O O . ARG A 1 221 ? -2.162 -18.819 34.871 1.00 44.28 221 ARG A O 1
ATOM 1873 N N . LYS A 1 222 ? -1.620 -19.501 32.809 1.00 36.41 222 LYS A N 1
ATOM 1874 C CA . LYS A 1 222 ? -0.690 -20.571 33.227 1.00 36.41 222 LYS A CA 1
ATOM 1875 C C . LYS A 1 222 ? 0.595 -20.006 33.828 1.00 36.41 222 LYS A C 1
ATOM 1877 O O . LYS A 1 222 ? 1.019 -20.495 34.868 1.00 36.41 222 LYS A O 1
ATOM 1882 N N . ILE A 1 223 ? 1.162 -18.965 33.220 1.00 38.81 223 ILE A N 1
ATOM 1883 C CA . ILE A 1 223 ? 2.349 -18.268 33.736 1.00 38.81 223 ILE A CA 1
ATOM 1884 C C . ILE A 1 223 ? 2.014 -17.579 35.068 1.00 38.81 223 ILE A C 1
ATOM 1886 O O . ILE A 1 223 ? 2.733 -17.757 36.044 1.00 38.81 223 ILE A O 1
ATOM 1890 N N . LEU A 1 224 ? 0.866 -16.896 35.161 1.00 33.34 224 LEU A N 1
ATOM 1891 C CA . LEU A 1 224 ? 0.404 -16.297 36.419 1.00 33.34 224 LEU A CA 1
ATOM 1892 C C . LEU A 1 224 ? 0.116 -17.348 37.507 1.00 33.34 224 LEU A C 1
ATOM 1894 O O . LEU A 1 224 ? 0.449 -17.119 38.662 1.00 33.34 224 LEU A O 1
ATOM 1898 N N . ARG A 1 225 ? -0.431 -18.525 37.170 1.00 37.38 225 ARG A N 1
ATOM 1899 C CA . ARG A 1 225 ? -0.623 -19.621 38.142 1.00 37.38 225 ARG A CA 1
ATOM 1900 C C . ARG A 1 225 ? 0.695 -20.230 38.627 1.00 37.38 225 ARG A C 1
ATOM 1902 O O . ARG A 1 225 ? 0.782 -20.583 39.791 1.00 37.38 225 ARG A O 1
ATOM 1909 N N . GLN A 1 226 ? 1.723 -20.319 37.782 1.00 38.75 226 GLN A N 1
ATOM 1910 C CA . GLN A 1 226 ? 3.046 -20.806 38.200 1.00 38.75 226 GLN A CA 1
ATOM 1911 C C . GLN A 1 226 ? 3.812 -19.798 39.071 1.00 38.75 226 GLN A C 1
ATOM 1913 O O . GLN A 1 226 ? 4.606 -20.212 39.910 1.00 38.75 226 GLN A O 1
ATOM 1918 N N . CYS A 1 227 ? 3.552 -18.494 38.924 1.00 33.28 227 CYS A N 1
ATOM 1919 C CA . CYS A 1 227 ? 4.136 -17.453 39.777 1.00 33.28 227 CYS A CA 1
ATOM 1920 C C . CYS A 1 227 ? 3.411 -17.260 41.124 1.00 33.28 227 CYS A C 1
ATOM 1922 O O . CYS A 1 227 ? 3.977 -16.630 42.012 1.00 33.28 227 CYS A O 1
ATOM 1924 N N . PHE A 1 228 ? 2.194 -17.792 41.292 1.00 31.42 228 PHE A N 1
ATOM 1925 C CA . PHE A 1 228 ? 1.369 -17.636 42.502 1.00 31.42 228 PHE A CA 1
ATOM 1926 C C . PHE A 1 228 ? 0.913 -18.977 43.107 1.00 31.42 228 PHE A C 1
ATOM 1928 O O . PHE A 1 228 ? -0.202 -19.082 43.619 1.00 31.42 228 PHE A O 1
ATOM 1935 N N . ASN A 1 229 ? 1.763 -20.006 43.075 1.00 31.70 229 ASN A N 1
ATOM 1936 C CA . ASN A 1 229 ? 1.545 -21.186 43.916 1.00 31.70 229 ASN A CA 1
ATOM 1937 C C . ASN A 1 229 ? 1.784 -20.811 45.392 1.00 31.70 229 ASN A C 1
ATOM 1939 O O . ASN A 1 229 ? 2.928 -20.589 45.791 1.00 31.70 229 ASN A O 1
ATOM 1943 N N . TYR A 1 230 ? 0.695 -20.737 46.164 1.00 32.28 230 TYR A N 1
ATOM 1944 C CA . TYR A 1 230 ? 0.688 -21.157 47.569 1.00 32.28 230 TYR A CA 1
ATOM 1945 C C . TYR A 1 230 ? 0.769 -22.684 47.637 1.00 32.28 230 TYR A C 1
ATOM 1947 O O . TYR A 1 230 ? 0.139 -23.332 46.768 1.00 32.28 230 TYR A O 1
#

pLDDT: mean 87.47, std 15.82, range [31.42, 98.5]

Radius of gyration: 21.55 Å; chains: 1; bounding box: 48×38×74 Å

Sequence (230 aa):
MDRITFYSKDDLIVGYMLGKIEATLKKFDIHNVPTDINDIIELYQIKVYIDADLYLPSWSEETRKNLKIKAKKIWSIICLFFNTLSNDNIEAYYKSISEYDYKRVFWELFSKCNVFKRISEERFILLMNQTILKTSILTQKRIVAYYNTSIRNMLLTYDKAAEIILDKYERSSNYNNQHEIYLPQSLTLQDKEEIINHYLDWDSANLNYIQFIINSISVRRKILRQCFNY

Secondary structure (DSSP, 8-state):
--S-----TT-TTHHHHHHHHHHHHHH--TTS---SHHHHHHHHHHHHHHHTT---TT--HHHHHHHHHHHHHHHHHHHHHHHT--TTTHHHHHHT---HHHHHHHHHHHHHTTGGGTS-HHHHHHHHHH-S-THHHHT-HHHHHHTHHHHHHHHHH-TTHHHHHHHHHHHHHHS-STTPPPPPTT--HHHHHHHHHHHHS-TT--HHHHHHHHHHHHHHHHHHHHHT--

Foldseek 3Di:
DPAQADDDPPDPCLQVSQVVLVVVVVVDDLVDADLALQVLLSLVSSLVCLVVVHHDPPQDPVNSVVSPVVSVSSLVSSLVNLCPDALVCPVVRLVSNPDLSSNLSVLVSCLVSVVLVHYDLVSVLVSCVVNPPVLSNQLRQRSCASNQPSQLVCLLVPLCSLVVVVCQVVCVVDDPDPRRGHHRPPCDPVSNVSSVVSNVVDPPRDVVSVVVVVVVVVVVVVVVCVVDDD